Protein AF-A0A958FJY7-F1 (afdb_monomer_lite)

Structure (mmCIF, N/CA/C/O backbone):
data_AF-A0A958FJY7-F1
#
_entry.id   AF-A0A958FJY7-F1
#
loop_
_atom_site.group_PDB
_atom_site.id
_atom_site.type_symbol
_atom_site.label_atom_id
_atom_site.label_alt_id
_atom_site.label_comp_id
_atom_site.label_asym_id
_atom_site.label_entity_id
_atom_site.label_seq_id
_atom_site.pdbx_PDB_ins_code
_atom_site.Cartn_x
_atom_site.Cartn_y
_atom_site.Cartn_z
_atom_site.occupancy
_atom_site.B_iso_or_equiv
_atom_site.auth_seq_id
_atom_site.auth_comp_id
_atom_site.auth_asym_id
_atom_site.auth_atom_id
_atom_site.pdbx_PDB_model_num
ATOM 1 N N . MET A 1 1 ? 6.480 -15.385 27.777 1.00 28.34 1 MET A N 1
ATOM 2 C CA . MET A 1 1 ? 6.094 -16.146 26.571 1.00 28.34 1 MET A CA 1
ATOM 3 C C . MET A 1 1 ? 4.883 -15.455 25.973 1.00 28.34 1 MET A C 1
ATOM 5 O O . MET A 1 1 ? 3.813 -15.527 26.558 1.00 28.34 1 MET A O 1
ATOM 9 N N . ILE A 1 2 ? 5.074 -14.674 24.909 1.00 27.88 2 ILE A N 1
ATOM 10 C CA . ILE A 1 2 ? 3.982 -13.954 24.245 1.00 27.88 2 ILE A CA 1
ATOM 11 C C . ILE A 1 2 ? 3.492 -14.871 23.127 1.00 27.88 2 ILE A C 1
ATOM 13 O O . ILE A 1 2 ? 4.173 -15.043 22.123 1.00 27.88 2 ILE A O 1
ATOM 17 N N . HIS A 1 3 ? 2.344 -15.508 23.332 1.00 25.03 3 HIS A N 1
ATOM 18 C CA . HIS A 1 3 ? 1.641 -16.206 22.263 1.00 25.03 3 HIS A CA 1
ATOM 19 C C . HIS A 1 3 ? 0.990 -15.153 21.357 1.00 25.03 3 HIS A C 1
ATOM 21 O O . HIS A 1 3 ? -0.098 -14.672 21.655 1.00 25.03 3 HIS A O 1
ATOM 27 N N . THR A 1 4 ? 1.645 -14.762 20.263 1.00 34.56 4 THR A N 1
ATOM 28 C CA . THR A 1 4 ? 1.067 -13.888 19.226 1.00 34.56 4 THR A CA 1
ATOM 29 C C . THR A 1 4 ? 0.208 -14.674 18.235 1.00 34.56 4 THR A C 1
ATOM 31 O O . THR A 1 4 ? 0.350 -14.522 17.034 1.00 34.56 4 THR A O 1
ATOM 34 N N . ASN A 1 5 ? -0.744 -15.467 18.727 1.00 38.47 5 ASN A N 1
ATOM 35 C CA . ASN A 1 5 ? -1.968 -15.673 17.961 1.00 38.47 5 ASN A CA 1
ATOM 36 C C . ASN A 1 5 ? -2.837 -14.467 18.296 1.00 38.47 5 ASN A C 1
ATOM 38 O O . ASN A 1 5 ? -3.470 -14.458 19.347 1.00 38.47 5 ASN A O 1
ATOM 42 N N . ALA A 1 6 ? -2.842 -13.427 17.467 1.00 48.62 6 ALA A N 1
ATOM 43 C CA . ALA A 1 6 ? -3.915 -12.443 17.529 1.00 48.62 6 ALA A CA 1
ATOM 44 C C . ALA A 1 6 ? -5.044 -12.973 16.632 1.00 48.62 6 ALA A C 1
ATOM 46 O O . ALA A 1 6 ? -5.028 -12.697 15.430 1.00 48.62 6 ALA A O 1
ATOM 47 N N . PRO A 1 7 ? -5.985 -13.796 17.146 1.00 56.84 7 PRO A N 1
ATOM 48 C CA . PRO A 1 7 ? -7.124 -14.209 16.348 1.00 56.84 7 PRO A CA 1
ATOM 49 C C . PRO A 1 7 ? -7.851 -12.965 15.838 1.00 56.84 7 PRO A C 1
ATOM 51 O O . PRO A 1 7 ? -7.899 -11.934 16.515 1.00 56.84 7 PRO A O 1
ATOM 54 N N . LEU A 1 8 ? -8.449 -13.080 14.648 1.00 66.81 8 LEU A N 1
ATOM 55 C CA . LEU A 1 8 ? -9.469 -12.143 14.178 1.00 66.81 8 LEU A CA 1
ATOM 56 C C . LEU A 1 8 ? -10.395 -11.821 15.354 1.00 66.81 8 LEU A C 1
ATOM 58 O O . LEU A 1 8 ? -10.964 -12.760 15.920 1.00 66.81 8 LEU A O 1
ATOM 62 N N . SER A 1 9 ? -10.539 -10.536 15.704 1.00 78.69 9 SER A N 1
ATOM 63 C CA . SER A 1 9 ? -11.414 -10.121 16.806 1.00 78.69 9 SER A CA 1
ATOM 64 C C . SER A 1 9 ? -12.745 -10.878 16.711 1.00 78.69 9 SER A C 1
ATOM 66 O O . SER A 1 9 ? -13.350 -10.906 15.629 1.00 78.69 9 SER A O 1
ATOM 68 N N . PRO A 1 10 ? -13.196 -11.552 17.785 1.00 84.06 10 PRO A N 1
ATOM 69 C CA . PRO A 1 10 ? -14.455 -12.288 17.762 1.00 84.06 10 PRO A CA 1
ATOM 70 C C . PRO A 1 10 ? -15.665 -11.345 17.749 1.00 84.06 10 PRO A C 1
ATOM 72 O O . PRO A 1 10 ? -16.781 -11.792 17.499 1.00 84.06 10 PRO A O 1
ATOM 75 N N . ASP A 1 11 ? -15.453 -10.049 17.992 1.00 90.38 11 ASP A N 1
ATOM 76 C CA . ASP A 1 11 ? -16.512 -9.057 18.092 1.00 90.38 11 ASP A CA 1
ATOM 77 C C . ASP A 1 11 ? -17.276 -8.916 16.760 1.00 90.38 11 ASP A C 1
ATOM 79 O O . ASP A 1 11 ? -16.672 -8.596 15.728 1.00 90.38 11 ASP A O 1
ATOM 83 N N . PRO A 1 12 ? -18.608 -9.114 16.740 1.00 92.31 12 PRO A N 1
ATOM 84 C CA . PRO A 1 12 ? -19.399 -8.978 15.519 1.00 92.31 12 PRO A CA 1
ATOM 85 C C . PRO A 1 12 ? -19.323 -7.567 14.918 1.00 92.31 12 PRO A C 1
ATOM 87 O O . PRO A 1 12 ? -19.445 -7.407 13.698 1.00 92.31 12 PRO A O 1
ATOM 90 N N . ARG A 1 13 ? -19.046 -6.544 15.739 1.00 92.50 13 ARG A N 1
ATOM 91 C CA . ARG A 1 13 ? -18.978 -5.140 15.321 1.00 92.50 13 ARG A CA 1
ATOM 92 C C . ARG A 1 13 ? -17.785 -4.848 14.420 1.00 92.50 13 ARG A C 1
ATOM 94 O O . ARG A 1 13 ? -17.820 -3.829 13.731 1.00 92.50 13 ARG A O 1
ATOM 101 N N . GLY A 1 14 ? -16.758 -5.694 14.363 1.00 92.56 14 GLY A N 1
ATOM 102 C CA . GLY A 1 14 ? -15.647 -5.529 13.424 1.00 92.56 14 GLY A CA 1
ATOM 103 C C . GLY A 1 14 ? -14.333 -6.150 13.884 1.00 92.56 14 GLY A C 1
ATOM 104 O O . GLY A 1 14 ? -14.157 -6.497 15.047 1.00 92.56 14 GLY A O 1
ATOM 105 N N . LEU A 1 15 ? -13.386 -6.237 12.946 1.00 91.69 15 LEU A N 1
ATOM 106 C CA . LEU A 1 15 ? -12.054 -6.795 13.207 1.00 91.69 15 LEU A CA 1
ATOM 107 C C . LEU A 1 15 ? -11.185 -5.895 14.090 1.00 91.69 15 LEU A C 1
ATOM 109 O O . LEU A 1 15 ? -10.369 -6.406 14.850 1.00 91.69 15 LEU A O 1
ATOM 113 N N . TYR A 1 16 ? -11.377 -4.577 13.996 1.00 91.75 16 TYR A N 1
ATOM 114 C CA . TYR A 1 16 ? -10.578 -3.580 14.704 1.00 91.75 16 TYR A CA 1
ATOM 115 C C . TYR A 1 16 ? -11.480 -2.675 15.544 1.00 91.75 16 TYR A C 1
ATOM 117 O O . TYR A 1 16 ? -12.334 -1.984 14.975 1.00 91.75 16 TYR A O 1
ATOM 125 N N . PRO A 1 17 ? -11.317 -2.656 16.877 1.00 90.88 17 PRO A N 1
ATOM 126 C CA . PRO A 1 17 ? -12.055 -1.744 17.737 1.00 90.88 17 PRO A CA 1
ATOM 127 C C . PRO A 1 17 ? -11.524 -0.296 17.621 1.00 90.88 17 PRO A C 1
ATOM 129 O O . PRO A 1 17 ? -10.390 -0.090 17.175 1.00 90.88 17 PRO A O 1
ATOM 132 N N . PRO A 1 18 ? -12.316 0.736 17.986 1.00 91.44 18 PRO A N 1
ATOM 133 C CA . PRO A 1 18 ? -11.950 2.145 17.786 1.00 91.44 18 PRO A CA 1
ATOM 134 C C . PRO A 1 18 ? -10.703 2.645 18.527 1.00 91.44 18 PRO A C 1
ATOM 136 O O . PRO A 1 18 ? -10.172 3.701 18.175 1.00 91.44 18 PRO A O 1
ATOM 139 N N . ASP A 1 19 ? -10.274 1.928 19.559 1.00 89.25 19 ASP A N 1
ATOM 140 C CA . ASP A 1 19 ? -9.082 2.171 20.372 1.00 89.25 19 ASP A CA 1
ATOM 141 C C . ASP A 1 19 ? -7.805 1.525 19.800 1.00 89.25 19 ASP A C 1
ATOM 143 O O . ASP A 1 19 ? -6.706 1.935 20.175 1.00 89.25 19 ASP A O 1
ATOM 147 N N . SER A 1 20 ? -7.932 0.599 18.842 1.00 93.31 20 SER A N 1
ATOM 148 C CA . SER A 1 20 ? -6.794 -0.030 18.156 1.00 93.31 20 SER A CA 1
ATOM 149 C C . SER A 1 20 ? -5.957 0.959 17.334 1.00 93.31 20 SER A C 1
ATOM 151 O O . SER A 1 20 ? -6.447 1.975 16.811 1.00 93.31 20 SER A O 1
ATOM 153 N N . LEU A 1 21 ? -4.672 0.639 17.155 1.00 94.38 21 LEU A N 1
ATOM 154 C CA . LEU A 1 21 ? -3.764 1.446 16.337 1.00 94.38 21 LEU A CA 1
ATOM 155 C C . LEU A 1 21 ? -4.170 1.426 14.864 1.00 94.38 21 LEU A C 1
ATOM 157 O O . LEU A 1 21 ? -4.128 2.461 14.191 1.00 94.38 21 LEU A O 1
ATOM 161 N N . THR A 1 22 ? -4.620 0.271 14.387 1.00 93.50 22 THR A N 1
ATOM 162 C CA . THR A 1 22 ? -5.110 0.048 13.029 1.00 93.50 22 THR A CA 1
ATOM 163 C C . THR A 1 22 ? -6.284 0.956 12.727 1.00 93.50 22 THR A C 1
ATOM 165 O O . THR A 1 22 ? -6.275 1.644 11.705 1.00 93.50 22 THR A O 1
ATOM 168 N N . TRP A 1 23 ? -7.255 1.059 13.639 1.00 94.50 23 TRP A N 1
ATOM 169 C CA . TRP A 1 23 ? -8.359 2.001 13.487 1.00 94.50 23 TRP A CA 1
ATOM 170 C C . TRP A 1 23 ? -7.876 3.451 13.459 1.00 94.50 23 TRP A C 1
ATOM 172 O O . TRP A 1 23 ? -8.256 4.232 12.580 1.00 94.50 23 TRP A O 1
ATOM 182 N N . ARG A 1 24 ? -7.033 3.827 14.428 1.00 95.06 24 ARG A N 1
ATOM 183 C CA . ARG A 1 24 ? -6.519 5.194 14.585 1.00 95.06 24 ARG A CA 1
ATOM 184 C C . ARG A 1 24 ? -5.763 5.679 13.349 1.00 95.06 24 ARG A C 1
ATOM 186 O O . ARG A 1 24 ? -5.868 6.858 13.018 1.00 95.06 24 ARG A O 1
ATOM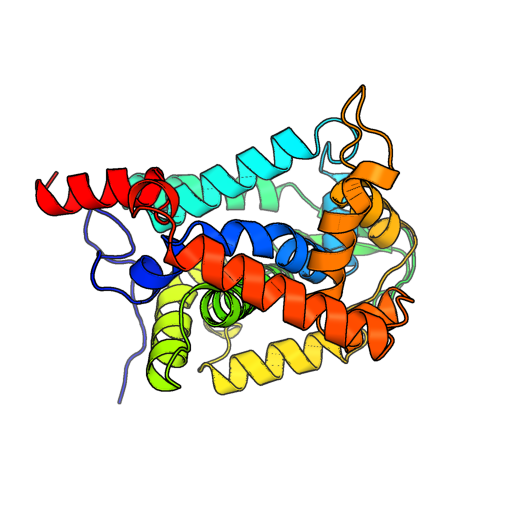 193 N N . ILE A 1 25 ? -5.005 4.799 12.699 1.00 96.25 25 ILE A N 1
ATOM 194 C CA . ILE A 1 25 ? -4.212 5.109 11.505 1.00 96.25 25 ILE A CA 1
ATOM 195 C C . ILE A 1 25 ? -5.083 5.043 10.249 1.00 96.25 25 ILE A C 1
ATOM 197 O O . ILE A 1 25 ? -5.175 6.029 9.518 1.00 96.25 25 ILE A O 1
ATOM 201 N N . ASN A 1 26 ? -5.791 3.933 10.028 1.00 95.19 26 ASN A N 1
ATOM 202 C CA . ASN A 1 26 ? -6.490 3.680 8.765 1.00 95.19 26 ASN A CA 1
ATOM 203 C C . ASN A 1 26 ? -7.737 4.556 8.563 1.00 95.19 26 ASN A C 1
ATOM 205 O O . ASN A 1 26 ? -8.272 4.615 7.456 1.00 95.19 26 ASN A O 1
ATOM 209 N N . ARG A 1 27 ? -8.232 5.239 9.607 1.00 95.44 27 ARG A N 1
ATOM 210 C CA . ARG A 1 27 ? -9.389 6.143 9.483 1.00 95.44 27 ARG A CA 1
ATOM 211 C C . ARG A 1 27 ? -9.050 7.453 8.779 1.00 95.44 27 ARG A C 1
ATOM 213 O O . ARG A 1 27 ? -9.968 8.146 8.347 1.00 95.44 27 ARG A O 1
ATOM 220 N N . GLU A 1 28 ? -7.773 7.826 8.751 1.00 96.31 28 GLU A N 1
ATOM 221 C CA . GLU A 1 28 ? -7.297 9.119 8.271 1.00 96.31 28 GLU A CA 1
ATOM 222 C C . GLU A 1 28 ? -7.322 9.154 6.734 1.00 96.31 28 GLU A C 1
ATOM 224 O O . GLU A 1 28 ? -6.668 8.361 6.058 1.00 96.31 28 GLU A O 1
ATOM 229 N N . SER A 1 29 ? -8.058 10.102 6.156 1.00 94.56 29 SER A N 1
ATOM 230 C CA . SER A 1 29 ? -8.194 10.267 4.706 1.00 94.56 29 SER A CA 1
ATOM 231 C C . SER A 1 29 ? -6.876 10.661 4.036 1.00 94.56 29 SER A C 1
ATOM 233 O O . SER A 1 29 ? -6.701 10.410 2.845 1.00 94.56 29 SER A O 1
ATOM 235 N N . ALA A 1 30 ? -5.914 11.181 4.808 1.00 93.25 30 ALA A N 1
ATOM 236 C CA . ALA A 1 30 ? -4.537 11.416 4.377 1.00 93.25 30 ALA A CA 1
ATOM 237 C C . ALA A 1 30 ? -3.880 10.181 3.734 1.00 93.25 30 ALA A C 1
ATOM 239 O O . ALA A 1 30 ? -3.076 10.332 2.814 1.00 93.25 30 ALA A O 1
ATOM 240 N N . LEU A 1 31 ? -4.234 8.966 4.169 1.00 93.94 31 LEU A N 1
ATOM 241 C CA . LEU A 1 31 ? -3.670 7.727 3.626 1.00 93.94 31 LEU A CA 1
ATOM 242 C C . LEU A 1 31 ? -4.064 7.498 2.162 1.00 93.94 31 LEU A C 1
ATOM 244 O O . LEU A 1 31 ? -3.306 6.866 1.429 1.00 93.94 31 LEU A O 1
ATOM 248 N N . LEU A 1 32 ? -5.187 8.063 1.697 1.00 90.44 32 LEU A N 1
ATOM 249 C CA . LEU A 1 32 ? -5.604 7.962 0.293 1.00 90.44 32 LEU A CA 1
ATOM 250 C C . LEU A 1 32 ? -4.576 8.589 -0.660 1.00 90.44 32 LEU A C 1
ATOM 252 O O . LEU A 1 32 ? -4.390 8.091 -1.768 1.00 90.44 32 LEU A O 1
ATOM 256 N N . LEU A 1 33 ? -3.851 9.625 -0.217 1.00 88.94 33 LEU A N 1
ATOM 257 C CA . LEU A 1 33 ? -2.764 10.237 -0.994 1.00 88.94 33 LEU A CA 1
ATOM 258 C C . LEU A 1 33 ? -1.565 9.287 -1.173 1.00 88.94 33 LEU A C 1
ATOM 260 O O . LEU A 1 33 ? -0.792 9.447 -2.114 1.00 88.94 33 LEU A O 1
ATOM 264 N N . GLY A 1 34 ? -1.429 8.276 -0.310 1.00 90.00 34 GLY A N 1
ATOM 265 C CA . GLY A 1 34 ? -0.432 7.211 -0.434 1.00 90.00 34 GLY A CA 1
ATOM 266 C C . GLY A 1 34 ? -0.860 6.040 -1.311 1.00 90.00 34 GLY A C 1
ATOM 267 O O . GLY A 1 34 ? -0.045 5.157 -1.557 1.00 90.00 34 GLY A O 1
ATOM 268 N N . GLY A 1 35 ? -2.101 6.010 -1.808 1.00 89.38 35 GLY A N 1
ATOM 269 C CA . GLY A 1 35 ? -2.594 4.889 -2.614 1.00 89.38 35 GLY A CA 1
ATOM 270 C C . GLY A 1 35 ? -1.747 4.648 -3.868 1.00 89.38 35 GLY A C 1
ATOM 271 O O . GLY A 1 35 ? -1.371 3.516 -4.157 1.00 89.38 35 GLY A O 1
ATOM 272 N N . LEU A 1 36 ? -1.359 5.719 -4.569 1.00 89.44 36 LEU A N 1
ATOM 273 C CA . LEU A 1 36 ? -0.495 5.630 -5.753 1.00 89.44 36 LEU A CA 1
ATOM 274 C C . LEU A 1 36 ? 0.937 5.205 -5.412 1.00 89.44 36 LEU A C 1
ATOM 276 O O . LEU A 1 36 ? 1.559 4.487 -6.192 1.00 89.44 36 LEU A O 1
ATOM 280 N N . ARG A 1 37 ? 1.451 5.590 -4.237 1.00 94.12 37 ARG A N 1
ATOM 281 C CA . ARG A 1 37 ? 2.733 5.091 -3.723 1.00 94.12 37 ARG A CA 1
ATOM 282 C C . ARG A 1 37 ? 2.674 3.574 -3.532 1.00 94.12 37 ARG A C 1
ATOM 284 O O . ARG A 1 37 ? 3.519 2.874 -4.083 1.00 94.12 37 ARG A O 1
ATOM 291 N N . ALA A 1 38 ? 1.662 3.079 -2.815 1.00 93.88 38 ALA A N 1
ATOM 292 C CA . ALA A 1 38 ? 1.478 1.649 -2.573 1.00 93.88 38 ALA A CA 1
ATOM 293 C C . ALA A 1 38 ? 1.351 0.877 -3.891 1.00 93.88 38 ALA A C 1
ATOM 295 O O . ALA A 1 38 ? 2.093 -0.070 -4.116 1.00 93.88 38 ALA A O 1
ATOM 296 N N . LEU A 1 39 ? 0.488 1.332 -4.805 1.00 91.69 39 LEU A N 1
ATOM 297 C CA . LEU A 1 39 ? 0.303 0.700 -6.115 1.00 91.69 39 LEU A CA 1
ATOM 298 C C . LEU A 1 39 ? 1.596 0.658 -6.933 1.00 91.69 39 LEU A C 1
ATOM 300 O O . LEU A 1 39 ? 1.904 -0.374 -7.519 1.00 91.69 39 LEU A O 1
ATOM 304 N N . THR A 1 40 ? 2.370 1.745 -6.937 1.00 92.44 40 THR A N 1
ATOM 305 C CA . THR A 1 40 ? 3.650 1.797 -7.658 1.00 92.44 40 THR A CA 1
ATOM 306 C C . THR A 1 40 ? 4.667 0.821 -7.063 1.00 92.44 40 THR A C 1
ATOM 308 O O . THR A 1 40 ? 5.405 0.177 -7.802 1.00 92.44 40 THR A O 1
ATOM 311 N N . MET A 1 41 ? 4.691 0.665 -5.735 1.00 96.12 41 MET A N 1
ATOM 312 C CA . MET A 1 41 ? 5.508 -0.358 -5.075 1.00 96.12 41 MET A CA 1
ATOM 313 C C . MET A 1 41 ? 5.019 -1.780 -5.386 1.00 96.12 41 MET A C 1
ATOM 315 O O . MET A 1 41 ? 5.838 -2.665 -5.605 1.00 96.12 41 MET A O 1
ATOM 319 N N . GLN A 1 42 ? 3.706 -2.014 -5.459 1.00 95.31 42 GLN A N 1
ATOM 320 C CA . GLN A 1 42 ? 3.141 -3.332 -5.783 1.00 95.31 42 GLN A CA 1
ATOM 321 C C . GLN A 1 42 ? 3.560 -3.785 -7.179 1.00 95.31 42 GLN A C 1
ATOM 323 O O . GLN A 1 42 ? 4.121 -4.867 -7.328 1.00 95.31 42 GLN A O 1
ATOM 328 N N . ILE A 1 43 ? 3.354 -2.931 -8.185 1.00 93.94 43 ILE A N 1
ATOM 329 C CA . ILE A 1 43 ? 3.696 -3.236 -9.583 1.00 93.94 43 ILE A CA 1
ATOM 330 C C . ILE A 1 43 ? 5.204 -3.174 -9.856 1.00 93.94 43 ILE A C 1
ATOM 332 O O . ILE A 1 43 ? 5.636 -3.505 -10.954 1.00 93.94 43 ILE A O 1
ATOM 336 N N . ALA A 1 44 ? 6.017 -2.780 -8.872 1.00 95.19 44 ALA A N 1
ATOM 337 C CA . ALA A 1 44 ? 7.456 -2.981 -8.957 1.00 95.19 44 ALA A CA 1
ATOM 338 C C . ALA A 1 44 ? 7.827 -4.467 -8.913 1.00 95.19 44 ALA A C 1
ATOM 340 O O . ALA A 1 44 ? 8.931 -4.812 -9.306 1.00 95.19 44 ALA A O 1
ATOM 341 N N . HIS A 1 45 ? 6.942 -5.347 -8.439 1.00 97.06 45 HIS A N 1
ATOM 342 C CA . HIS A 1 45 ? 7.131 -6.784 -8.573 1.00 97.06 45 HIS A CA 1
ATOM 343 C C . HIS A 1 45 ? 6.632 -7.243 -9.957 1.00 97.06 45 HIS A C 1
ATOM 345 O O . HIS A 1 45 ? 5.428 -7.135 -10.216 1.00 97.06 45 HIS A O 1
ATOM 351 N N . PRO A 1 46 ? 7.485 -7.809 -10.837 1.00 96.88 46 PRO A N 1
ATOM 352 C CA . PRO A 1 46 ? 7.106 -8.124 -12.219 1.00 96.88 46 PRO A CA 1
ATOM 353 C C . PRO A 1 46 ? 5.892 -9.051 -12.339 1.00 96.88 46 PRO A C 1
ATOM 355 O O . PRO A 1 46 ? 4.987 -8.789 -13.125 1.00 96.88 46 PRO A O 1
ATOM 358 N N . LEU A 1 47 ? 5.816 -10.087 -11.496 1.00 97.25 47 LEU A N 1
ATOM 359 C CA . LEU A 1 47 ? 4.670 -11.009 -11.461 1.00 97.25 47 LEU A CA 1
ATOM 360 C C . LEU A 1 47 ? 3.348 -10.316 -11.080 1.00 97.25 47 LEU A C 1
ATOM 362 O O . LEU A 1 47 ? 2.299 -10.632 -11.638 1.00 97.25 47 LEU A O 1
ATOM 366 N N . VAL A 1 48 ? 3.390 -9.332 -10.172 1.00 95.69 48 VAL A N 1
ATOM 367 C CA . VAL A 1 48 ? 2.211 -8.529 -9.809 1.00 95.69 48 VAL A CA 1
ATOM 368 C C . VAL A 1 48 ? 1.818 -7.622 -10.972 1.00 95.69 48 VAL A C 1
ATOM 370 O O . VAL A 1 48 ? 0.640 -7.553 -11.314 1.00 95.69 48 VAL A O 1
ATOM 373 N N . ALA A 1 49 ? 2.786 -6.954 -11.608 1.00 94.88 49 ALA A N 1
ATOM 374 C CA . ALA A 1 49 ? 2.530 -6.115 -12.776 1.00 94.88 49 ALA A CA 1
ATOM 375 C C . ALA A 1 49 ? 1.880 -6.902 -13.921 1.00 94.88 49 ALA A C 1
ATOM 377 O O . ALA A 1 49 ? 0.866 -6.456 -14.454 1.00 94.88 49 ALA A O 1
ATOM 378 N N . GLN A 1 50 ? 2.409 -8.085 -14.246 1.00 95.69 50 GLN A N 1
ATOM 379 C CA . GLN A 1 50 ? 1.854 -8.951 -15.285 1.00 95.69 50 GLN A CA 1
ATOM 380 C C . GLN A 1 50 ? 0.442 -9.430 -14.935 1.00 95.69 50 GLN A C 1
ATOM 382 O O . GLN A 1 50 ? -0.450 -9.348 -15.772 1.00 95.69 50 GLN A O 1
ATOM 387 N N . GLY A 1 51 ? 0.193 -9.849 -13.690 1.00 93.69 51 GLY A N 1
ATOM 388 C CA . GLY A 1 51 ? -1.151 -10.246 -13.265 1.00 93.69 51 GLY A CA 1
ATOM 389 C C . GLY A 1 51 ? -2.172 -9.107 -13.357 1.00 93.69 51 GLY A C 1
ATOM 390 O O . GLY A 1 51 ? -3.322 -9.331 -13.735 1.00 93.69 51 GLY A O 1
ATOM 391 N N . VAL A 1 52 ? -1.765 -7.867 -13.062 1.00 90.94 52 VAL A N 1
ATOM 392 C CA . VAL A 1 52 ? -2.615 -6.690 -13.296 1.00 90.94 52 VAL A CA 1
ATOM 393 C C . VAL A 1 52 ? -2.832 -6.466 -14.788 1.00 90.94 52 VAL A C 1
ATOM 395 O O . VAL A 1 52 ? -3.963 -6.194 -15.180 1.00 90.94 52 VAL A O 1
ATOM 398 N N . TYR A 1 53 ? -1.781 -6.588 -15.595 1.00 91.12 53 TYR A N 1
ATOM 399 C CA . TYR A 1 53 ? -1.846 -6.367 -17.032 1.00 91.12 53 TYR A CA 1
ATOM 400 C C . TYR A 1 53 ? -2.801 -7.342 -17.731 1.00 91.12 53 TYR A C 1
ATOM 402 O O . TYR A 1 53 ? -3.681 -6.916 -18.470 1.00 91.12 53 TYR A O 1
ATOM 410 N N . ASP A 1 54 ? -2.666 -8.635 -17.444 1.00 91.38 54 ASP A N 1
ATOM 411 C CA . ASP A 1 54 ? -3.410 -9.693 -18.132 1.00 91.38 54 ASP A CA 1
ATOM 412 C C . ASP A 1 54 ? -4.877 -9.782 -17.674 1.00 91.38 54 ASP A C 1
ATOM 414 O O . ASP A 1 54 ? -5.743 -10.173 -18.452 1.00 91.38 54 ASP A O 1
ATOM 418 N N . HIS A 1 55 ? -5.172 -9.441 -16.410 1.00 86.69 55 HIS A N 1
ATOM 419 C CA . HIS A 1 55 ? -6.470 -9.755 -15.782 1.00 86.69 55 HIS A CA 1
ATOM 420 C C . HIS A 1 55 ? -7.253 -8.544 -15.276 1.00 86.69 55 HIS A C 1
ATOM 422 O O . HIS A 1 55 ? -8.307 -8.698 -14.657 1.00 86.69 55 HIS A O 1
ATOM 428 N N . SER A 1 56 ? -6.757 -7.324 -15.478 1.00 75.88 56 SER A N 1
ATOM 429 C CA . SER A 1 56 ? -7.508 -6.119 -15.126 1.00 75.88 56 SER A CA 1
ATOM 430 C C . SER A 1 56 ? -7.911 -5.346 -16.374 1.00 75.88 56 SER A C 1
ATOM 432 O O . SER A 1 56 ? -7.081 -5.066 -17.227 1.00 75.88 56 SER A O 1
ATOM 434 N N . HIS A 1 57 ? -9.143 -4.836 -16.395 1.00 71.12 57 HIS A N 1
ATOM 435 C CA . HIS A 1 57 ? -9.558 -3.732 -17.272 1.00 71.12 57 HIS A CA 1
ATOM 436 C C . HIS A 1 57 ? -8.877 -2.412 -16.847 1.00 71.12 57 HIS A C 1
ATOM 438 O O . HIS A 1 57 ? -9.531 -1.399 -16.619 1.00 71.12 57 HIS A O 1
ATOM 444 N N . PHE A 1 58 ? -7.560 -2.425 -16.601 1.00 63.16 58 PHE A N 1
ATOM 445 C CA . PHE A 1 58 ? -6.824 -1.290 -16.039 1.00 63.16 58 PHE A CA 1
ATOM 446 C C . PHE A 1 58 ? -6.669 -0.153 -17.053 1.00 63.16 58 PHE A C 1
ATOM 448 O O . PHE A 1 58 ? -6.560 0.996 -16.638 1.00 63.16 58 PHE A O 1
ATOM 455 N N . ARG A 1 59 ? -6.694 -0.468 -18.355 1.00 65.56 59 ARG A N 1
ATOM 456 C CA . ARG A 1 59 ? -6.685 0.525 -19.436 1.00 65.56 59 ARG A CA 1
ATOM 457 C C . ARG A 1 59 ? -8.068 1.133 -19.677 1.00 65.56 59 ARG A C 1
ATOM 459 O O . ARG A 1 59 ? -8.159 2.331 -19.915 1.00 65.56 59 ARG A O 1
ATOM 466 N N . GLU A 1 60 ? -9.133 0.334 -19.584 1.00 67.25 60 GLU A N 1
ATOM 467 C CA . GLU A 1 60 ? -10.505 0.786 -19.872 1.00 67.25 60 GLU A CA 1
ATOM 468 C C . GLU A 1 60 ? -11.191 1.429 -18.653 1.00 67.25 60 GLU A C 1
ATOM 470 O O . GLU A 1 60 ? -11.871 2.444 -18.786 1.00 67.25 60 GLU A O 1
ATOM 475 N N . GLU A 1 61 ? -10.988 0.880 -17.447 1.00 69.94 61 GLU A N 1
ATOM 476 C CA . GLU A 1 61 ? -11.611 1.342 -16.197 1.00 69.94 61 GLU A CA 1
ATOM 477 C C . GLU A 1 61 ? -10.621 1.499 -15.015 1.00 69.94 61 GLU A C 1
ATOM 479 O O . GLU A 1 61 ? -10.849 0.952 -13.922 1.00 69.94 61 GLU A O 1
ATOM 484 N N . PRO A 1 62 ? -9.533 2.282 -15.148 1.00 67.56 62 PRO A N 1
ATOM 485 C CA . PRO A 1 62 ? -8.547 2.453 -14.075 1.00 67.56 62 PRO A CA 1
ATOM 486 C C . PRO A 1 62 ? -9.176 2.974 -12.772 1.00 67.56 62 PRO A C 1
ATOM 488 O O . PRO A 1 62 ? -8.904 2.457 -11.684 1.00 67.56 62 PRO A O 1
ATOM 491 N N . LEU A 1 63 ? -10.077 3.959 -12.874 1.00 65.88 63 LEU A N 1
ATOM 492 C CA . LEU A 1 63 ? -10.766 4.541 -11.717 1.00 65.88 63 LEU A CA 1
ATOM 493 C C . LEU A 1 63 ? -11.795 3.589 -11.103 1.00 65.88 63 LEU A C 1
ATOM 495 O O . LEU A 1 63 ? -11.862 3.471 -9.880 1.00 65.88 63 LEU A O 1
ATOM 499 N N . GLY A 1 64 ? -12.563 2.876 -11.932 1.00 67.06 64 GLY A N 1
ATOM 500 C CA . GLY A 1 64 ? -13.533 1.884 -11.463 1.00 67.06 64 GLY A CA 1
ATOM 501 C C . GLY A 1 64 ? -12.848 0.771 -10.672 1.00 67.06 64 GLY A C 1
ATOM 502 O O . GLY A 1 64 ? -13.274 0.427 -9.568 1.00 67.06 64 GLY A O 1
ATOM 503 N N . ARG A 1 65 ? -11.718 0.265 -11.180 1.00 75.06 65 ARG A N 1
ATOM 504 C CA . ARG A 1 65 ? -10.879 -0.715 -10.480 1.00 75.06 65 ARG A CA 1
ATOM 505 C C . ARG A 1 65 ? -10.360 -0.175 -9.147 1.00 75.06 65 ARG A C 1
ATOM 507 O O . ARG A 1 65 ? -10.509 -0.855 -8.131 1.00 75.06 65 ARG A O 1
ATOM 514 N N . LEU A 1 66 ? -9.784 1.029 -9.138 1.00 71.81 66 LEU A N 1
ATOM 515 C CA . LEU A 1 66 ? -9.244 1.655 -7.927 1.00 71.81 66 LEU A CA 1
ATOM 516 C C . LEU A 1 66 ? -10.315 1.797 -6.837 1.00 71.81 66 LEU A C 1
ATOM 518 O O . LEU A 1 66 ? -10.084 1.408 -5.691 1.00 71.81 66 LEU A O 1
ATOM 522 N N . LEU A 1 67 ? -11.499 2.297 -7.201 1.00 73.19 67 LEU A N 1
ATOM 523 C CA . LEU A 1 67 ? -12.619 2.459 -6.276 1.00 73.19 67 LEU A CA 1
ATOM 524 C C . LEU A 1 67 ? -13.101 1.111 -5.725 1.00 73.19 67 LEU A C 1
ATOM 526 O O . LEU A 1 67 ? -13.307 0.997 -4.519 1.00 73.19 67 LEU A O 1
ATOM 530 N N . ARG A 1 68 ? -13.219 0.070 -6.564 1.00 80.00 68 ARG A N 1
ATOM 531 C CA . ARG A 1 68 ? -13.604 -1.285 -6.119 1.00 80.00 68 ARG A CA 1
ATOM 532 C C . ARG A 1 68 ? -12.612 -1.859 -5.105 1.00 80.00 68 ARG A C 1
ATOM 534 O O . ARG A 1 68 ? -13.030 -2.432 -4.099 1.00 80.00 68 ARG A O 1
ATOM 541 N N . THR A 1 69 ? -11.311 -1.699 -5.341 1.00 80.75 69 THR A N 1
ATOM 542 C CA . THR A 1 69 ? -10.270 -2.141 -4.399 1.00 80.75 69 THR A CA 1
ATOM 543 C C . THR A 1 69 ? -10.330 -1.355 -3.093 1.00 80.75 69 THR A C 1
ATOM 545 O O . THR A 1 69 ? -10.334 -1.958 -2.021 1.00 80.75 69 T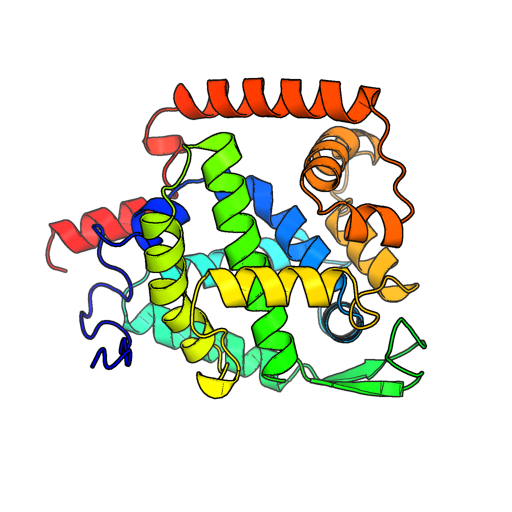HR A O 1
ATOM 548 N N . LEU A 1 70 ? -10.454 -0.027 -3.171 1.00 82.69 70 LEU A N 1
ATOM 549 C CA . LEU A 1 70 ? -10.543 0.833 -1.994 1.00 82.69 70 LEU A CA 1
ATOM 550 C C . LEU A 1 70 ? -11.766 0.493 -1.134 1.00 82.69 70 LEU A C 1
ATOM 552 O O . LEU A 1 70 ? -11.636 0.354 0.078 1.00 82.69 70 LEU A O 1
ATOM 556 N N . VAL A 1 71 ? -12.940 0.310 -1.748 1.00 84.75 71 VAL A N 1
ATOM 557 C CA . VAL A 1 71 ? -14.160 -0.092 -1.032 1.00 84.75 71 VAL A CA 1
ATOM 558 C C . VAL A 1 71 ? -13.931 -1.400 -0.279 1.00 84.75 71 VAL A C 1
ATOM 560 O O . VAL A 1 71 ? -14.224 -1.455 0.910 1.00 84.75 71 VAL A O 1
ATOM 563 N N . ARG A 1 72 ? -13.339 -2.420 -0.916 1.00 85.75 72 ARG A N 1
ATOM 564 C CA . ARG A 1 72 ? -13.046 -3.705 -0.259 1.00 85.75 72 ARG A CA 1
ATOM 565 C C . ARG A 1 72 ? -12.085 -3.550 0.917 1.00 85.75 72 ARG A C 1
ATOM 567 O O . ARG A 1 72 ? -12.384 -4.050 1.994 1.00 85.75 72 ARG A O 1
ATOM 574 N N . MET A 1 73 ? -10.981 -2.823 0.748 1.00 87.19 73 MET A N 1
ATOM 575 C CA . MET A 1 73 ? -10.023 -2.579 1.836 1.00 87.19 73 MET A CA 1
ATOM 576 C C . MET A 1 73 ? -10.681 -1.861 3.021 1.00 87.19 73 MET A C 1
ATOM 578 O O . MET A 1 73 ? -10.499 -2.251 4.173 1.00 87.19 73 MET A O 1
ATOM 582 N N . LEU A 1 74 ? -11.506 -0.848 2.745 1.00 89.81 74 LEU A N 1
ATOM 583 C CA . LEU A 1 74 ? -12.229 -0.119 3.785 1.00 89.81 74 LEU A CA 1
ATOM 584 C C . LEU A 1 74 ? -13.313 -0.970 4.455 1.00 89.81 74 LEU A C 1
ATOM 586 O O . LEU A 1 74 ? -13.530 -0.810 5.653 1.00 89.81 74 LEU A O 1
ATOM 590 N N . THR A 1 75 ? -13.957 -1.890 3.733 1.00 91.19 75 THR A N 1
ATOM 591 C CA . THR A 1 75 ? -14.885 -2.867 4.322 1.00 91.19 75 THR A CA 1
ATOM 592 C C . THR A 1 75 ? -14.161 -3.838 5.249 1.00 91.19 75 THR A C 1
ATOM 594 O O . THR A 1 75 ? -14.654 -4.096 6.340 1.00 91.19 75 THR A O 1
ATOM 597 N N . ILE A 1 76 ? -12.972 -4.329 4.889 1.00 89.38 76 ILE A N 1
ATOM 598 C CA . ILE A 1 76 ? -12.203 -5.212 5.782 1.00 89.38 76 ILE A CA 1
ATOM 599 C C . ILE A 1 76 ? -11.752 -4.452 7.047 1.00 89.38 76 ILE A C 1
ATOM 601 O O . ILE A 1 76 ? -11.738 -5.016 8.138 1.00 89.38 76 ILE A O 1
ATOM 605 N N . GLY A 1 77 ? -11.421 -3.161 6.934 1.00 91.25 77 GLY A N 1
ATOM 606 C CA . GLY A 1 77 ? -10.998 -2.343 8.080 1.00 91.25 77 GLY A CA 1
ATOM 607 C C . GLY A 1 77 ? -12.121 -1.854 8.992 1.00 91.25 77 GLY A C 1
ATOM 608 O O . GLY A 1 77 ? -11.943 -1.801 10.205 1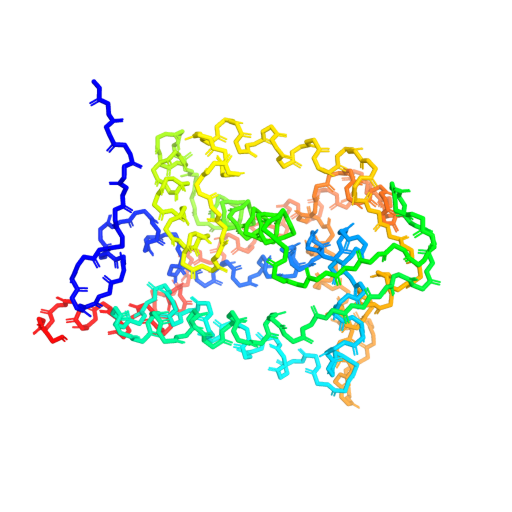.00 91.25 77 GLY A O 1
ATOM 609 N N . PHE A 1 78 ? -13.264 -1.470 8.418 1.00 94.31 78 PHE A N 1
ATOM 610 C CA . PHE A 1 78 ? -14.325 -0.739 9.124 1.00 94.31 78 PHE A CA 1
ATOM 611 C C . PHE A 1 78 ? -15.716 -1.378 9.004 1.00 94.31 78 PHE A C 1
ATOM 613 O O . PHE A 1 78 ? -16.672 -0.882 9.605 1.00 94.31 78 PHE A O 1
ATOM 620 N N . GLY A 1 79 ? -15.874 -2.462 8.249 1.00 93.94 79 GLY A N 1
ATOM 621 C CA . GLY A 1 79 ? -17.111 -3.243 8.207 1.00 93.94 79 GLY A CA 1
ATOM 622 C C . GLY A 1 79 ? -17.372 -3.995 9.512 1.00 93.94 79 GLY A C 1
ATOM 623 O O . GLY A 1 79 ? -16.559 -3.978 10.442 1.00 93.94 79 GLY A O 1
ATOM 624 N N . THR A 1 80 ? -18.529 -4.645 9.591 1.00 94.75 80 THR A N 1
ATOM 625 C CA . THR A 1 80 ? -18.763 -5.697 10.587 1.00 94.75 80 THR A CA 1
ATOM 626 C C . THR A 1 80 ? -17.786 -6.847 10.362 1.00 94.75 80 THR A C 1
ATOM 628 O O . THR A 1 80 ? -17.176 -6.980 9.296 1.00 94.75 80 THR A O 1
ATOM 631 N N . ARG A 1 81 ? -17.641 -7.727 11.352 1.00 93.12 81 ARG A N 1
ATOM 632 C CA . ARG A 1 81 ? -16.786 -8.908 11.203 1.00 93.12 81 ARG A CA 1
ATOM 633 C C . ARG A 1 81 ? -17.229 -9.786 10.027 1.00 93.12 81 ARG A C 1
ATOM 635 O O . ARG A 1 81 ? -16.388 -10.260 9.266 1.00 93.12 81 ARG A O 1
ATOM 642 N N . ALA A 1 82 ? -18.539 -9.969 9.858 1.00 94.12 82 ALA A N 1
ATOM 643 C CA . ALA A 1 82 ? -19.105 -10.742 8.756 1.00 94.12 82 ALA A CA 1
ATOM 644 C C . ALA A 1 82 ? -18.796 -10.101 7.393 1.00 94.12 82 ALA A C 1
ATOM 646 O O . ALA A 1 82 ? -18.306 -10.784 6.494 1.00 94.12 82 ALA A O 1
ATOM 647 N N . GLU A 1 83 ? -18.995 -8.785 7.263 1.00 95.00 83 GLU A N 1
ATOM 648 C CA . GLU A 1 83 ? -18.667 -8.038 6.041 1.00 95.00 83 GLU A CA 1
ATOM 649 C C . GLU A 1 83 ? -17.173 -8.118 5.708 1.00 95.00 83 GLU A C 1
ATOM 651 O O . GLU A 1 83 ? -16.809 -8.309 4.549 1.00 95.00 83 GLU A O 1
ATOM 656 N N . ALA A 1 84 ? -16.298 -8.006 6.712 1.00 93.62 84 ALA A N 1
ATOM 657 C CA . ALA A 1 84 ? -14.855 -8.085 6.518 1.00 93.62 84 ALA A CA 1
ATOM 658 C C . ALA A 1 84 ? -14.418 -9.471 6.014 1.00 93.62 84 ALA A C 1
ATOM 660 O O . ALA A 1 84 ? -13.661 -9.571 5.046 1.00 93.62 84 ALA A O 1
ATOM 661 N N . ILE A 1 85 ? -14.934 -10.545 6.622 1.00 93.62 85 ILE A N 1
ATOM 662 C CA . ILE A 1 85 ? -14.650 -11.926 6.203 1.00 93.62 85 ILE A CA 1
ATOM 663 C C . ILE A 1 85 ? -15.180 -12.186 4.793 1.00 93.62 85 ILE A C 1
ATOM 665 O O . ILE A 1 85 ? -14.472 -12.773 3.970 1.00 93.62 85 ILE A O 1
ATOM 669 N N . GLN A 1 86 ? -16.396 -11.725 4.492 1.00 94.44 86 GLN A N 1
ATOM 670 C CA . GLN A 1 86 ? -16.999 -11.876 3.172 1.00 94.44 86 GLN A CA 1
ATOM 671 C C . GLN A 1 86 ? -16.208 -11.107 2.107 1.00 94.44 86 GLN A C 1
ATOM 673 O O . GLN A 1 86 ? -15.886 -11.666 1.059 1.00 94.44 86 GLN A O 1
ATOM 678 N N . ALA A 1 87 ? -15.836 -9.854 2.379 1.00 93.00 87 ALA A N 1
ATOM 679 C CA . ALA A 1 87 ? -15.027 -9.046 1.473 1.00 93.00 87 ALA A CA 1
ATOM 680 C C . ALA A 1 87 ? -13.670 -9.707 1.193 1.00 93.00 87 ALA A C 1
ATOM 682 O O . ALA A 1 87 ? -13.255 -9.783 0.037 1.00 93.00 87 ALA A O 1
ATOM 683 N N . ALA A 1 88 ? -13.009 -10.249 2.218 1.00 92.75 88 ALA A N 1
ATOM 684 C CA . ALA A 1 88 ? -11.763 -10.980 2.033 1.00 92.75 88 ALA A CA 1
ATOM 685 C C . ALA A 1 88 ? -11.952 -12.279 1.234 1.00 92.75 88 ALA A C 1
ATOM 687 O O . ALA A 1 88 ? -11.148 -12.571 0.353 1.00 92.75 88 ALA A O 1
ATOM 688 N N . ALA A 1 89 ? -13.033 -13.030 1.471 1.00 93.25 89 ALA A N 1
ATOM 689 C CA . ALA A 1 89 ? -13.357 -14.216 0.680 1.00 93.25 89 ALA A CA 1
ATOM 690 C C . ALA A 1 89 ? -13.571 -13.878 -0.803 1.00 93.25 89 ALA A C 1
ATOM 692 O O . ALA A 1 89 ? -13.069 -14.590 -1.671 1.00 93.25 89 ALA A O 1
ATOM 693 N N . MET A 1 90 ? -14.240 -12.760 -1.102 1.00 92.12 90 MET A N 1
ATOM 694 C CA . MET A 1 90 ? -14.386 -12.271 -2.475 1.00 92.12 90 MET A CA 1
ATOM 695 C C . MET A 1 90 ? -13.037 -11.911 -3.105 1.00 92.12 90 MET A C 1
ATOM 697 O O . MET A 1 90 ? -12.807 -12.240 -4.266 1.00 92.12 90 MET A O 1
ATOM 701 N N . VAL A 1 91 ? -12.136 -11.258 -2.359 1.00 91.00 91 VAL A N 1
ATOM 702 C CA . VAL A 1 91 ? -10.779 -10.953 -2.848 1.00 91.00 91 VAL A CA 1
ATOM 703 C C . VAL A 1 91 ? -10.022 -12.242 -3.165 1.00 91.00 91 VAL A C 1
ATOM 705 O O . VAL A 1 91 ? -9.509 -12.373 -4.274 1.00 91.00 91 VAL A O 1
ATOM 708 N N . ARG A 1 92 ? -10.024 -13.224 -2.253 1.00 92.50 92 ARG A N 1
ATOM 709 C CA . ARG A 1 92 ? -9.377 -14.528 -2.478 1.00 92.50 92 ARG A CA 1
ATOM 710 C C . ARG A 1 92 ? -9.957 -15.255 -3.693 1.00 92.50 92 ARG A C 1
ATOM 712 O O . ARG A 1 92 ? -9.202 -15.774 -4.505 1.00 92.50 92 ARG A O 1
ATOM 719 N N . ALA A 1 93 ? -11.279 -15.239 -3.865 1.00 92.88 93 ALA A N 1
ATOM 720 C CA . ALA A 1 93 ? -11.937 -15.861 -5.013 1.00 92.88 93 ALA A CA 1
ATOM 721 C C . ALA A 1 93 ? -11.544 -15.210 -6.350 1.00 92.88 93 ALA A C 1
ATOM 723 O O . ALA A 1 93 ? -11.422 -15.907 -7.355 1.00 92.88 93 ALA A O 1
ATOM 724 N N . VAL A 1 94 ? -11.338 -13.887 -6.373 1.00 90.50 94 VAL A N 1
ATOM 725 C CA . VAL A 1 94 ? -10.812 -13.187 -7.554 1.00 90.50 94 VAL A CA 1
ATOM 726 C C . VAL A 1 94 ? -9.347 -13.553 -7.780 1.00 90.50 94 VAL A C 1
ATOM 728 O O . VAL A 1 94 ? -8.997 -13.946 -8.887 1.00 90.50 94 VAL A O 1
ATOM 731 N N . HIS A 1 95 ? -8.500 -13.479 -6.749 1.00 92.38 95 HIS A N 1
ATOM 732 C CA . HIS A 1 95 ? -7.070 -13.787 -6.870 1.00 92.38 95 HIS A CA 1
ATOM 733 C C . HIS A 1 95 ? -6.811 -15.232 -7.318 1.00 92.38 95 HIS A C 1
ATOM 735 O O . HIS A 1 95 ? -5.940 -15.445 -8.154 1.00 92.38 95 HIS A O 1
ATOM 741 N N . GLY A 1 96 ? -7.618 -16.201 -6.871 1.00 93.50 96 GLY A N 1
ATOM 742 C CA . GLY A 1 96 ? -7.505 -17.605 -7.289 1.00 93.50 96 GLY A CA 1
ATOM 743 C C . GLY A 1 96 ? -7.787 -17.861 -8.776 1.00 93.50 96 GLY A C 1
ATOM 744 O O . GLY A 1 96 ? -7.520 -18.953 -9.270 1.00 93.50 96 GLY A O 1
ATOM 745 N N . ARG A 1 97 ? -8.318 -16.869 -9.506 1.00 93.94 97 ARG A N 1
ATOM 746 C CA . ARG A 1 97 ? -8.533 -16.925 -10.964 1.00 93.94 97 ARG A CA 1
ATOM 747 C C . ARG A 1 97 ? -7.438 -16.207 -11.756 1.00 93.94 97 ARG A C 1
ATOM 749 O O . ARG A 1 97 ? -7.378 -16.362 -12.971 1.00 93.94 97 ARG A O 1
ATOM 756 N N . VAL A 1 98 ? -6.593 -15.419 -11.091 1.00 94.50 98 VAL A N 1
ATOM 757 C CA . VAL A 1 98 ? -5.560 -14.597 -11.729 1.00 94.50 98 VAL A CA 1
ATOM 758 C C . VAL A 1 98 ? -4.253 -15.377 -11.739 1.00 94.50 98 VAL A C 1
ATOM 760 O O . VAL A 1 98 ? -3.553 -15.478 -10.732 1.00 94.50 98 VAL A O 1
ATOM 763 N N . GLN A 1 99 ? -3.928 -15.939 -12.895 1.00 97.00 99 GLN A N 1
ATOM 764 C CA . GLN A 1 99 ? -2.712 -16.713 -13.119 1.00 97.00 99 GLN A CA 1
ATOM 765 C C . GLN A 1 99 ? -2.268 -16.595 -14.574 1.00 97.00 99 GLN A C 1
ATOM 767 O O . GLN A 1 99 ? -3.080 -16.325 -15.460 1.00 97.00 99 GLN A O 1
ATOM 772 N N . GLY A 1 100 ? -0.986 -16.819 -14.827 1.00 97.19 100 GLY A N 1
ATOM 773 C CA . GLY A 1 100 ? -0.424 -16.710 -16.166 1.00 97.19 100 GLY A CA 1
ATOM 774 C C . GLY A 1 100 ? 1.082 -16.911 -16.169 1.00 97.19 100 GLY A C 1
ATOM 775 O O . GLY A 1 100 ? 1.637 -17.573 -15.289 1.00 97.19 100 GLY A O 1
ATOM 776 N N . ARG A 1 101 ? 1.749 -16.358 -17.182 1.00 97.88 101 ARG A N 1
ATOM 777 C CA . ARG A 1 101 ? 3.207 -16.405 -17.333 1.00 97.88 101 ARG A CA 1
ATOM 778 C C . ARG A 1 101 ? 3.715 -15.042 -17.790 1.00 97.88 101 ARG A C 1
ATOM 780 O O . ARG A 1 101 ? 3.010 -14.348 -18.513 1.00 97.88 101 ARG A O 1
ATOM 787 N N . LEU A 1 102 ? 4.926 -14.668 -17.386 1.00 96.81 102 LEU A N 1
ATOM 788 C CA . LEU A 1 102 ? 5.544 -13.419 -17.830 1.00 96.81 102 LEU A CA 1
ATOM 789 C C . LEU A 1 102 ? 5.715 -13.366 -19.353 1.00 96.81 102 LEU A C 1
ATOM 791 O O . LEU A 1 102 ? 6.162 -14.340 -19.966 1.00 96.81 102 LEU A O 1
ATOM 795 N N . GLY A 1 103 ? 5.417 -12.203 -19.937 1.00 94.88 103 GLY A N 1
ATOM 796 C CA . GLY A 1 103 ? 5.658 -11.910 -21.354 1.00 94.88 103 GLY A CA 1
ATOM 797 C C . GLY A 1 103 ? 7.083 -11.442 -21.673 1.00 94.88 103 GLY A C 1
ATOM 798 O O . GLY A 1 103 ? 7.451 -11.358 -22.838 1.00 94.88 103 GLY A O 1
ATOM 799 N N . GLU A 1 104 ? 7.895 -11.155 -20.655 1.00 94.94 104 GLU A N 1
ATOM 800 C CA . GLU A 1 104 ? 9.279 -10.681 -20.775 1.00 94.94 104 GLU A CA 1
ATOM 801 C C . GLU A 1 104 ? 10.111 -11.123 -19.560 1.00 94.94 104 GLU A C 1
ATOM 803 O O . GLU A 1 104 ? 9.563 -11.419 -18.498 1.00 94.94 104 GLU A O 1
ATOM 808 N N . ALA A 1 105 ? 11.438 -11.165 -19.708 1.00 96.50 105 ALA A N 1
ATOM 809 C CA . ALA A 1 105 ? 12.347 -11.349 -18.578 1.00 96.50 105 ALA A CA 1
ATOM 810 C C . ALA A 1 105 ? 12.564 -10.008 -17.860 1.00 96.50 105 ALA A C 1
ATOM 812 O O . ALA A 1 105 ? 12.922 -9.017 -18.500 1.00 96.50 105 ALA A O 1
ATOM 813 N N . VAL A 1 106 ? 12.351 -9.959 -16.543 1.00 95.25 106 VAL A N 1
ATOM 814 C CA . VAL A 1 106 ? 12.466 -8.727 -15.744 1.00 95.25 106 VAL A CA 1
ATOM 815 C C . VAL A 1 106 ? 12.968 -9.051 -14.343 1.00 95.25 106 VAL A C 1
ATOM 817 O O . VAL A 1 106 ? 12.354 -9.838 -13.620 1.00 95.25 106 VAL A O 1
ATOM 820 N N . GLY A 1 107 ? 14.047 -8.382 -13.930 1.00 90.38 107 GLY A N 1
ATOM 821 C CA . GLY A 1 107 ? 14.671 -8.626 -12.629 1.00 90.38 107 GLY A CA 1
ATOM 822 C C . GLY A 1 107 ? 15.147 -10.075 -12.520 1.00 90.38 107 GLY A C 1
ATOM 823 O O . GLY A 1 107 ? 15.739 -10.600 -13.458 1.00 90.38 107 GLY A O 1
ATOM 824 N N . ALA A 1 108 ? 14.820 -10.731 -11.409 1.00 94.44 108 ALA A N 1
ATOM 825 C CA . ALA A 1 108 ? 15.152 -12.133 -11.158 1.00 94.44 108 ALA A CA 1
ATOM 826 C C . ALA A 1 108 ? 14.286 -13.146 -11.940 1.00 94.44 108 ALA A C 1
ATOM 828 O O . ALA A 1 108 ? 14.487 -14.354 -11.809 1.00 94.44 108 ALA A O 1
ATOM 829 N N . TYR A 1 109 ? 13.295 -12.695 -12.720 1.00 97.12 109 TYR A N 1
ATOM 830 C CA . TYR A 1 109 ? 12.304 -13.578 -13.337 1.00 97.12 109 TYR A CA 1
ATOM 831 C C . TYR A 1 109 ? 12.544 -13.739 -14.844 1.00 97.12 109 TYR A C 1
ATOM 833 O O . TYR A 1 109 ? 12.486 -12.746 -15.577 1.00 97.12 109 TYR A O 1
ATOM 841 N N . PRO A 1 110 ? 12.780 -14.970 -15.340 1.00 97.06 110 PRO A N 1
ATOM 842 C CA . PRO A 1 110 ? 12.969 -15.217 -16.764 1.00 97.06 110 PRO A CA 1
ATOM 843 C C . PRO A 1 110 ? 11.657 -15.089 -17.551 1.00 97.06 110 PRO A C 1
ATOM 845 O O . PRO A 1 110 ? 10.555 -15.125 -16.995 1.00 97.06 110 PRO A O 1
ATOM 848 N N . LEU A 1 111 ? 11.785 -15.003 -18.877 1.00 97.06 111 LEU A N 1
ATOM 849 C CA . LEU A 1 111 ? 10.652 -15.077 -19.797 1.00 97.06 111 LEU A CA 1
ATOM 850 C C . LEU A 1 111 ? 9.811 -16.329 -19.500 1.00 97.06 111 LEU A C 1
ATOM 852 O O . LEU A 1 111 ? 10.344 -17.401 -19.209 1.00 97.06 111 LEU A O 1
ATOM 856 N N . HIS A 1 112 ? 8.489 -16.187 -19.574 1.00 97.00 112 HIS A N 1
ATOM 857 C CA . HIS A 1 112 ? 7.531 -17.238 -19.253 1.00 97.00 112 HIS A CA 1
ATOM 858 C C . HIS A 1 112 ? 7.584 -17.737 -17.804 1.00 97.00 112 HIS A C 1
ATOM 860 O O . HIS A 1 112 ? 7.032 -18.801 -17.542 1.00 97.00 112 HIS A O 1
ATOM 866 N N . HIS A 1 113 ? 8.184 -17.033 -16.841 1.00 97.94 113 HIS A N 1
ATOM 867 C CA . HIS A 1 113 ? 8.045 -17.418 -15.433 1.00 97.94 113 HIS A CA 1
ATOM 868 C C . HIS A 1 113 ? 6.553 -17.427 -15.027 1.00 97.94 113 HIS A C 1
ATOM 870 O O . HIS A 1 113 ? 5.848 -16.461 -15.340 1.00 97.94 113 HIS A O 1
ATOM 876 N N . PRO A 1 114 ? 6.031 -18.500 -14.400 1.00 97.88 114 PRO A N 1
ATOM 877 C CA . PRO A 1 114 ? 4.623 -18.576 -14.025 1.00 97.88 114 PRO A CA 1
ATOM 878 C C . PRO A 1 114 ? 4.300 -17.615 -12.878 1.00 97.88 114 PRO A C 1
ATOM 880 O O . PRO A 1 114 ? 5.132 -17.370 -12.013 1.00 97.88 114 PRO A O 1
ATOM 883 N N . TYR A 1 115 ? 3.074 -17.104 -12.836 1.00 97.25 115 TYR A N 1
ATOM 884 C CA . TYR A 1 115 ? 2.580 -16.335 -11.699 1.00 97.25 115 TYR A CA 1
ATOM 885 C C . TYR A 1 115 ? 1.171 -16.769 -11.311 1.00 97.25 115 TYR A C 1
ATOM 887 O O . TYR A 1 115 ? 0.378 -17.207 -12.150 1.00 97.25 115 TYR A O 1
ATOM 895 N N . ARG A 1 116 ? 0.847 -16.584 -10.031 1.00 97.06 116 ARG A N 1
ATOM 896 C CA . ARG A 1 116 ? -0.508 -16.686 -9.489 1.00 97.06 116 ARG A CA 1
ATOM 897 C C . ARG A 1 116 ? -0.725 -15.569 -8.477 1.00 97.06 116 ARG A C 1
ATOM 899 O O . ARG A 1 116 ? 0.122 -15.357 -7.618 1.00 97.06 116 ARG A O 1
ATOM 906 N N . ALA A 1 117 ? -1.841 -14.852 -8.550 1.00 94.06 117 ALA A N 1
ATOM 907 C CA . ALA A 1 117 ? -2.109 -13.763 -7.608 1.00 94.06 117 ALA A CA 1
ATOM 908 C C . ALA A 1 117 ? -2.444 -14.254 -6.193 1.00 94.06 117 ALA A C 1
ATOM 910 O O . ALA A 1 117 ? -2.458 -13.449 -5.269 1.00 94.06 117 ALA A O 1
ATOM 911 N N . ASP A 1 118 ? -2.732 -15.543 -6.016 1.00 94.38 118 ASP A N 1
ATOM 912 C CA . ASP A 1 118 ? -2.891 -16.175 -4.707 1.00 94.38 118 ASP A CA 1
ATOM 913 C C . ASP A 1 118 ? -1.582 -16.765 -4.154 1.00 94.38 118 ASP A C 1
ATOM 915 O O . ASP A 1 118 ? -1.610 -17.389 -3.096 1.00 94.38 118 ASP A O 1
ATOM 919 N N . ASP A 1 119 ? -0.438 -16.534 -4.816 1.00 97.12 119 ASP A N 1
ATOM 920 C CA . ASP A 1 119 ? 0.880 -16.859 -4.268 1.00 97.12 119 ASP A CA 1
ATOM 921 C C . ASP A 1 119 ? 1.104 -16.085 -2.951 1.00 97.12 119 ASP A C 1
ATOM 923 O O . ASP A 1 119 ? 1.124 -14.842 -2.954 1.00 97.12 119 ASP A O 1
ATOM 927 N N . PRO A 1 120 ? 1.299 -16.784 -1.818 1.00 96.19 120 PRO A N 1
ATOM 928 C CA . PRO A 1 120 ? 1.479 -16.143 -0.525 1.00 96.19 120 PRO A CA 1
ATOM 929 C C . PRO A 1 120 ? 2.666 -15.175 -0.440 1.00 96.19 120 PRO A C 1
ATOM 931 O O . PRO A 1 120 ? 2.590 -14.200 0.309 1.00 96.19 120 PRO A O 1
ATOM 934 N N . GLN A 1 121 ? 3.742 -15.389 -1.205 1.00 96.38 121 GLN A N 1
ATOM 935 C CA . GLN A 1 121 ? 4.889 -14.476 -1.230 1.00 96.38 121 GLN A CA 1
ATOM 936 C C . GLN A 1 121 ? 4.530 -13.157 -1.924 1.00 96.38 121 GLN A C 1
ATOM 938 O O . GLN A 1 121 ? 4.845 -12.077 -1.414 1.00 96.38 121 GLN A O 1
ATOM 943 N N . LEU A 1 122 ? 3.797 -13.225 -3.042 1.00 96.62 122 LEU A N 1
ATOM 944 C CA . LEU A 1 122 ? 3.301 -12.035 -3.742 1.00 96.62 122 LEU A CA 1
ATOM 945 C C . LEU A 1 122 ? 2.276 -11.279 -2.896 1.00 96.62 122 LEU A C 1
ATOM 947 O O . LEU A 1 122 ? 2.305 -10.048 -2.830 1.00 96.62 122 LEU A O 1
ATOM 951 N N . MET A 1 123 ? 1.392 -12.005 -2.210 1.00 96.12 123 MET A N 1
ATOM 952 C CA . MET A 1 123 ? 0.433 -11.412 -1.280 1.00 96.12 123 MET A CA 1
ATOM 953 C C . MET A 1 123 ? 1.116 -10.747 -0.086 1.00 96.12 123 MET A C 1
ATOM 955 O O . MET A 1 123 ? 0.710 -9.647 0.295 1.00 96.12 123 MET A O 1
ATOM 959 N N . CYS A 1 124 ? 2.186 -11.343 0.451 1.00 97.00 124 CYS A N 1
ATOM 960 C CA . CYS A 1 124 ? 3.003 -10.725 1.493 1.00 97.00 124 CYS A CA 1
ATOM 961 C C . CYS A 1 124 ? 3.627 -9.407 1.010 1.00 97.00 124 CYS A C 1
ATOM 963 O O . CYS A 1 124 ? 3.537 -8.399 1.714 1.00 97.00 124 CYS A O 1
ATOM 965 N N . TRP A 1 125 ? 4.162 -9.366 -0.217 1.00 97.62 125 TRP A N 1
ATOM 966 C CA . TRP A 1 125 ? 4.674 -8.125 -0.801 1.00 97.62 125 TRP A CA 1
ATOM 967 C C . TRP A 1 125 ? 3.579 -7.060 -0.927 1.00 97.62 125 TRP A C 1
ATOM 969 O O . TRP A 1 125 ? 3.742 -5.939 -0.443 1.00 97.62 125 TRP A O 1
ATOM 979 N N . VAL A 1 126 ? 2.425 -7.405 -1.511 1.00 95.44 126 VAL A N 1
ATOM 980 C CA . VAL A 1 126 ? 1.299 -6.468 -1.668 1.00 95.44 126 VAL A CA 1
ATOM 981 C C . VAL A 1 126 ? 0.843 -5.919 -0.316 1.00 95.44 126 VAL A C 1
ATOM 983 O O . VAL A 1 126 ? 0.705 -4.703 -0.170 1.00 95.44 126 VAL A O 1
ATOM 986 N N . TYR A 1 127 ? 0.679 -6.782 0.685 1.00 95.31 127 TYR A N 1
ATOM 987 C CA . TYR A 1 127 ? 0.406 -6.381 2.064 1.00 95.31 127 TYR A CA 1
ATOM 988 C C . TYR A 1 127 ? 1.474 -5.415 2.593 1.00 95.31 127 TYR A C 1
ATOM 990 O O . TYR A 1 127 ? 1.142 -4.329 3.073 1.00 95.31 127 TYR A O 1
ATOM 998 N N . ALA A 1 128 ? 2.753 -5.755 2.441 1.00 97.62 128 ALA A N 1
ATOM 999 C CA . ALA A 1 128 ? 3.843 -4.963 2.981 1.00 97.62 128 ALA A CA 1
ATOM 1000 C C . ALA A 1 128 ? 3.878 -3.540 2.409 1.00 97.62 128 ALA A C 1
ATOM 1002 O O . ALA A 1 128 ? 4.046 -2.574 3.156 1.00 97.62 128 ALA A O 1
ATOM 1003 N N . THR A 1 129 ? 3.623 -3.381 1.105 1.00 97.38 129 THR A N 1
ATOM 1004 C CA . THR A 1 129 ? 3.542 -2.052 0.474 1.00 97.38 129 THR A CA 1
ATOM 1005 C C . THR A 1 129 ? 2.410 -1.185 1.029 1.00 97.38 129 THR A C 1
ATOM 1007 O O . THR A 1 129 ? 2.555 0.040 1.084 1.00 97.38 129 THR A O 1
ATOM 1010 N N . LEU A 1 130 ? 1.291 -1.789 1.451 1.00 95.25 130 LEU A N 1
ATOM 1011 C CA . LEU A 1 130 ? 0.163 -1.077 2.051 1.00 95.25 130 LEU A CA 1
ATOM 1012 C C . LEU A 1 130 ? 0.524 -0.609 3.459 1.00 95.25 130 LEU A C 1
ATOM 1014 O O . LEU A 1 130 ? 0.330 0.564 3.765 1.00 95.25 130 LEU A O 1
ATOM 1018 N N . ILE A 1 131 ? 1.099 -1.490 4.283 1.00 96.69 131 ILE A N 1
ATOM 1019 C CA . ILE A 1 131 ? 1.496 -1.154 5.658 1.00 96.69 131 ILE A CA 1
ATOM 1020 C C . ILE A 1 131 ? 2.581 -0.079 5.667 1.00 96.69 131 ILE A C 1
ATOM 1022 O O . ILE A 1 131 ? 2.432 0.935 6.351 1.00 96.69 131 ILE A O 1
ATOM 1026 N N . ASP A 1 132 ? 3.623 -0.235 4.848 1.00 97.94 132 ASP A N 1
ATOM 1027 C CA . ASP A 1 132 ? 4.688 0.763 4.734 1.00 97.94 132 ASP A CA 1
ATOM 1028 C C . ASP A 1 132 ? 4.140 2.115 4.242 1.00 97.94 132 ASP A C 1
ATOM 1030 O O . ASP A 1 132 ? 4.449 3.161 4.815 1.00 97.94 132 ASP A O 1
ATOM 1034 N N . SER A 1 133 ? 3.254 2.114 3.238 1.00 97.50 133 SER A N 1
ATOM 1035 C CA . SER A 1 133 ? 2.636 3.355 2.744 1.00 97.50 133 SER A CA 1
ATOM 1036 C C . SER A 1 133 ? 1.747 4.026 3.784 1.00 97.50 133 SER A C 1
ATOM 1038 O O . SER A 1 133 ? 1.801 5.248 3.915 1.00 97.50 133 SER A O 1
ATOM 1040 N N . SER A 1 134 ? 0.965 3.262 4.547 1.00 96.75 134 SER A N 1
ATOM 1041 C CA . SER A 1 134 ? 0.115 3.806 5.607 1.00 96.75 134 SER A CA 1
ATOM 1042 C C . SER A 1 134 ? 0.937 4.487 6.698 1.00 96.75 134 SER A C 1
ATOM 1044 O O . SER A 1 134 ? 0.624 5.618 7.073 1.00 96.75 134 SER A O 1
ATOM 1046 N N . ILE A 1 135 ? 2.023 3.852 7.156 1.00 97.88 135 ILE A N 1
ATOM 1047 C CA . ILE A 1 135 ? 2.931 4.428 8.160 1.00 97.88 135 ILE A CA 1
ATOM 1048 C C . ILE A 1 135 ? 3.572 5.711 7.623 1.00 97.88 135 ILE A C 1
ATOM 1050 O O . ILE A 1 135 ? 3.492 6.752 8.276 1.00 97.88 135 ILE A O 1
ATOM 1054 N N . VAL A 1 136 ? 4.141 5.670 6.412 1.00 97.75 136 VAL A N 1
ATOM 1055 C CA . VAL A 1 136 ? 4.773 6.842 5.783 1.00 97.75 136 VAL A CA 1
ATOM 1056 C C . VAL A 1 136 ? 3.786 8.004 5.667 1.00 97.75 136 VAL A C 1
ATOM 1058 O O . VAL A 1 136 ? 4.091 9.118 6.093 1.00 97.75 136 VAL A O 1
ATOM 1061 N N . MET A 1 137 ? 2.585 7.768 5.137 1.00 97.81 137 MET A N 1
ATOM 1062 C CA . MET A 1 137 ? 1.596 8.834 4.968 1.00 97.81 137 MET A CA 1
ATOM 1063 C C . MET A 1 137 ? 1.102 9.399 6.297 1.00 97.81 137 MET A C 1
ATOM 1065 O O . MET A 1 137 ? 0.946 10.618 6.423 1.00 97.81 137 MET A O 1
ATOM 1069 N N . TYR A 1 138 ? 0.875 8.537 7.289 1.00 97.88 138 TYR A N 1
ATOM 1070 C CA . TYR A 1 138 ? 0.433 8.964 8.610 1.00 97.88 138 TYR A CA 1
ATOM 1071 C C . TYR A 1 138 ? 1.478 9.865 9.283 1.00 97.88 138 TYR A C 1
ATOM 1073 O O . TYR A 1 138 ? 1.137 10.943 9.776 1.00 97.88 138 TYR A O 1
ATOM 1081 N N . GLU A 1 139 ? 2.759 9.487 9.246 1.00 97.62 139 GLU A N 1
ATOM 1082 C CA . GLU A 1 139 ? 3.833 10.288 9.844 1.00 97.62 139 GLU A CA 1
ATOM 1083 C C . GLU A 1 139 ? 4.044 11.629 9.128 1.00 97.62 139 GLU A C 1
ATOM 1085 O O . GLU A 1 139 ? 4.245 12.669 9.775 1.00 97.62 139 GLU A O 1
ATOM 1090 N N . LEU A 1 140 ? 3.946 11.627 7.796 1.00 97.06 140 LEU A N 1
ATOM 1091 C CA . LEU A 1 140 ? 4.110 12.833 6.990 1.00 97.06 140 LEU A CA 1
ATOM 1092 C C . LEU A 1 140 ? 2.977 13.840 7.223 1.00 97.06 140 LEU A C 1
ATOM 1094 O O . LEU A 1 140 ? 3.256 15.023 7.438 1.00 97.06 140 LEU A O 1
ATOM 1098 N N . LEU A 1 141 ? 1.718 13.393 7.214 1.00 96.56 141 LEU A N 1
ATOM 1099 C CA . LEU A 1 141 ? 0.558 14.292 7.142 1.00 96.56 141 LEU A CA 1
ATOM 1100 C C . LEU A 1 141 ? -0.230 14.431 8.447 1.00 96.56 141 LEU A C 1
ATOM 1102 O O . LEU A 1 141 ? -0.852 15.470 8.669 1.00 96.56 141 LEU A O 1
ATOM 1106 N N . VAL A 1 142 ? -0.185 13.433 9.330 1.00 96.38 142 VAL A N 1
ATOM 1107 C CA . VAL A 1 142 ? -0.969 13.418 10.573 1.00 96.38 142 VAL A CA 1
ATOM 1108 C C . VAL A 1 142 ? -0.061 13.766 11.751 1.00 96.38 142 VAL A C 1
ATOM 1110 O O . VAL A 1 142 ? -0.062 14.907 12.235 1.00 96.38 142 VAL A O 1
ATOM 1113 N N . ARG A 1 143 ? 0.757 12.809 12.199 1.00 95.31 143 ARG A N 1
ATOM 1114 C CA . ARG A 1 143 ? 1.695 12.965 13.321 1.00 95.31 143 ARG A CA 1
ATOM 1115 C C . ARG A 1 143 ? 2.728 11.828 13.355 1.00 95.31 143 ARG A C 1
ATOM 1117 O O . ARG A 1 143 ? 2.406 10.742 12.885 1.00 95.31 143 ARG A O 1
ATOM 1124 N N . PRO A 1 144 ? 3.919 12.048 13.945 1.00 96.81 144 PRO A N 1
ATOM 1125 C CA . PRO A 1 144 ? 4.901 10.983 14.154 1.00 96.81 144 PRO A CA 1
ATOM 1126 C C . PRO A 1 144 ? 4.324 9.822 14.971 1.00 96.81 144 PRO A C 1
ATOM 1128 O O . PRO A 1 144 ? 3.499 10.050 15.861 1.00 96.81 144 PRO A O 1
ATOM 1131 N N . LEU A 1 145 ? 4.776 8.602 14.685 1.00 97.31 145 LEU A N 1
ATOM 1132 C CA . LEU A 1 145 ? 4.445 7.406 15.460 1.00 97.31 145 LEU A CA 1
ATOM 1133 C C . LEU A 1 145 ? 5.646 7.020 16.325 1.00 97.31 145 LEU A C 1
ATOM 1135 O O . LEU A 1 145 ? 6.787 7.036 15.856 1.00 97.31 145 LEU A O 1
ATOM 1139 N N . SER A 1 146 ? 5.396 6.655 17.582 1.00 98.12 146 SER A N 1
ATOM 1140 C CA . SER A 1 146 ? 6.441 6.078 18.431 1.00 98.12 146 SER A CA 1
ATOM 1141 C C . SER A 1 146 ? 6.877 4.707 17.884 1.00 98.12 146 SER A C 1
ATOM 1143 O O . SER A 1 146 ? 6.117 4.073 17.145 1.00 98.12 146 SER A O 1
ATOM 1145 N N . PRO A 1 147 ? 8.071 4.205 18.243 1.00 97.56 147 PRO A N 1
ATOM 1146 C CA . PRO A 1 147 ? 8.467 2.842 17.891 1.00 97.56 147 PRO A CA 1
ATOM 1147 C C . PRO A 1 147 ? 7.439 1.789 18.338 1.00 97.56 147 PRO A C 1
ATOM 1149 O O . PRO A 1 147 ? 7.088 0.914 17.555 1.00 97.56 147 PRO A O 1
ATOM 1152 N N . GLY A 1 148 ? 6.883 1.935 19.548 1.00 97.69 148 GLY A N 1
ATOM 1153 C CA . GLY A 1 148 ? 5.833 1.049 20.060 1.00 97.69 148 GLY A CA 1
ATOM 1154 C C . GLY A 1 148 ? 4.516 1.140 19.282 1.00 97.69 148 GLY A C 1
ATOM 1155 O O . GLY A 1 148 ? 3.892 0.117 19.028 1.00 97.69 148 GLY A O 1
ATOM 1156 N N . ASP A 1 149 ? 4.118 2.335 18.829 1.00 97.75 149 ASP A N 1
ATOM 1157 C CA . ASP A 1 149 ? 2.928 2.495 17.983 1.00 97.75 149 ASP A CA 1
ATOM 1158 C C . ASP A 1 149 ? 3.106 1.814 16.615 1.00 97.75 149 ASP A C 1
ATOM 1160 O O . ASP A 1 149 ? 2.146 1.261 16.079 1.00 97.75 149 ASP A O 1
ATOM 1164 N N . LYS A 1 150 ? 4.316 1.867 16.037 1.00 98.25 150 LYS A N 1
ATOM 1165 C CA . LYS A 1 150 ? 4.636 1.197 14.763 1.00 98.25 150 LYS A CA 1
ATOM 1166 C C . LYS A 1 150 ? 4.598 -0.319 14.915 1.00 98.25 150 LYS A C 1
ATOM 1168 O O . LYS A 1 150 ? 4.013 -0.987 14.068 1.00 98.25 150 LYS A O 1
ATOM 1173 N N . GLU A 1 151 ? 5.165 -0.830 16.006 1.00 97.88 151 GLU A N 1
ATOM 1174 C CA . GLU A 1 151 ? 5.116 -2.250 16.356 1.00 97.88 151 GLU A CA 1
ATOM 1175 C C . GLU A 1 151 ? 3.673 -2.729 16.545 1.00 97.88 151 GLU A C 1
ATOM 1177 O O . GLU A 1 151 ? 3.241 -3.664 15.878 1.00 97.88 151 GLU A O 1
ATOM 1182 N N . ALA A 1 152 ? 2.888 -2.040 17.377 1.00 96.06 152 ALA A N 1
ATOM 1183 C CA . ALA A 1 152 ? 1.496 -2.400 17.627 1.00 96.06 152 ALA A CA 1
ATOM 1184 C C . ALA A 1 152 ? 0.646 -2.353 16.347 1.00 96.06 152 ALA A C 1
ATOM 1186 O O . ALA A 1 152 ? -0.084 -3.300 16.062 1.00 96.06 152 ALA A O 1
ATOM 1187 N N . TYR A 1 153 ? 0.784 -1.298 15.532 1.00 96.69 153 TYR A N 1
ATOM 1188 C CA . TYR A 1 153 ? 0.107 -1.218 14.235 1.00 96.69 153 TYR A CA 1
ATOM 1189 C C . TYR A 1 153 ? 0.488 -2.385 13.317 1.00 96.69 153 TYR A C 1
ATOM 1191 O O . TYR A 1 153 ? -0.387 -2.991 12.700 1.00 96.69 153 TYR A O 1
ATOM 1199 N N . PHE A 1 154 ? 1.778 -2.723 13.243 1.00 97.31 154 PHE A N 1
ATOM 1200 C CA . PHE A 1 154 ? 2.249 -3.839 12.431 1.00 97.31 154 PHE A CA 1
ATOM 1201 C C . PHE A 1 154 ? 1.650 -5.172 12.899 1.00 97.31 154 PHE A C 1
ATOM 1203 O O . PHE A 1 154 ? 1.082 -5.892 12.075 1.00 97.31 154 PHE A O 1
ATOM 1210 N N . GLN A 1 155 ? 1.700 -5.474 14.199 1.00 96.00 155 GLN A N 1
ATOM 1211 C CA . GLN A 1 155 ? 1.144 -6.715 14.750 1.00 96.00 155 GLN A CA 1
ATOM 1212 C C . GLN A 1 155 ? -0.365 -6.827 14.515 1.00 96.00 155 GLN A C 1
ATOM 1214 O O . GLN A 1 155 ? -0.834 -7.851 14.021 1.00 96.00 155 GLN A O 1
ATOM 1219 N N . GLU A 1 156 ? -1.128 -5.764 14.781 1.00 94.50 156 GLU A N 1
ATOM 1220 C CA . GLU A 1 156 ? -2.568 -5.742 14.500 1.00 94.50 156 GLU A CA 1
ATOM 1221 C C . GLU A 1 156 ? -2.867 -5.939 13.001 1.00 94.50 156 GLU A C 1
ATOM 1223 O O . GLU A 1 156 ? -3.845 -6.594 12.621 1.00 94.50 156 GLU A O 1
ATOM 1228 N N . SER A 1 157 ? -2.019 -5.400 12.122 1.00 93.50 157 SER A N 1
ATOM 1229 C CA . SER A 1 157 ? -2.216 -5.494 10.676 1.00 93.50 157 SER A CA 1
ATOM 1230 C C . SER A 1 157 ? -1.954 -6.890 10.095 1.00 93.50 157 SER A C 1
ATOM 1232 O O . SER A 1 157 ? -2.506 -7.208 9.042 1.00 93.50 157 SER A O 1
ATOM 1234 N N . LYS A 1 158 ? -1.226 -7.780 10.789 1.00 94.06 158 LYS A N 1
ATOM 1235 C CA . LYS A 1 158 ? -1.009 -9.172 10.333 1.00 94.06 158 LYS A CA 1
ATOM 1236 C C . LYS A 1 158 ? -2.314 -9.942 10.138 1.00 94.06 158 LYS A C 1
ATOM 1238 O O . LYS A 1 158 ? -2.427 -10.744 9.214 1.00 94.06 158 LYS A O 1
ATOM 1243 N N . CYS A 1 159 ? -3.320 -9.630 10.951 1.00 90.94 159 CYS A N 1
ATOM 1244 C CA . CYS A 1 159 ? -4.677 -10.155 10.836 1.00 90.94 159 CYS A CA 1
ATOM 1245 C C . CYS A 1 159 ? -5.273 -9.934 9.426 1.00 90.94 159 CYS A C 1
ATOM 1247 O O . CYS A 1 159 ? -5.899 -10.836 8.868 1.00 90.94 159 CYS A O 1
ATOM 1249 N N . TRP A 1 160 ? -5.011 -8.783 8.789 1.00 89.12 160 TRP A N 1
ATOM 1250 C CA . TRP A 1 160 ? -5.404 -8.538 7.395 1.00 89.12 160 TRP A CA 1
ATOM 1251 C C . TRP A 1 160 ? -4.691 -9.464 6.411 1.00 89.12 160 TRP A C 1
ATOM 1253 O O . TRP A 1 160 ? -5.335 -10.007 5.514 1.00 89.12 160 TRP A O 1
ATOM 1263 N N . ALA A 1 161 ? -3.378 -9.642 6.561 1.00 92.50 161 ALA A N 1
ATOM 1264 C CA . ALA A 1 161 ? -2.595 -10.490 5.667 1.00 92.50 161 ALA A CA 1
ATOM 1265 C C . ALA A 1 161 ? -3.049 -11.954 5.745 1.00 92.50 161 ALA A C 1
ATOM 1267 O O . ALA A 1 161 ? -3.306 -12.581 4.716 1.00 92.50 161 ALA A O 1
ATOM 1268 N N . GLN A 1 162 ? -3.248 -12.461 6.964 1.00 93.19 162 GLN A N 1
ATOM 1269 C CA . GLN A 1 162 ? -3.768 -13.805 7.217 1.00 93.19 162 GLN A CA 1
ATOM 1270 C C . GLN A 1 162 ? -5.164 -13.994 6.627 1.00 93.19 162 GLN A C 1
ATOM 1272 O O . GLN A 1 162 ? -5.425 -14.977 5.934 1.00 93.19 162 GLN A O 1
ATOM 1277 N N . LEU A 1 163 ? -6.053 -13.015 6.820 1.00 91.50 163 LEU A N 1
ATOM 1278 C CA . LEU A 1 163 ? -7.393 -13.060 6.249 1.00 91.50 163 LEU A CA 1
ATOM 1279 C C . LEU A 1 163 ? -7.362 -13.087 4.711 1.00 91.50 163 LEU A C 1
ATOM 1281 O O . LEU A 1 163 ? -8.259 -13.653 4.094 1.00 91.50 163 LEU A O 1
ATOM 1285 N N . LEU A 1 164 ? -6.338 -12.529 4.068 1.00 90.31 164 LEU A N 1
ATOM 1286 C CA . LEU A 1 164 ? -6.163 -12.582 2.614 1.00 90.31 164 LEU A CA 1
ATOM 1287 C C . LEU A 1 164 ? -5.395 -13.821 2.120 1.00 90.31 164 LEU A C 1
ATOM 1289 O O . LEU A 1 164 ? -5.281 -13.997 0.911 1.00 90.31 164 LEU A O 1
ATOM 1293 N N . GLY A 1 165 ? -4.962 -14.711 3.019 1.00 90.88 165 GLY A N 1
ATOM 1294 C CA . GLY A 1 165 ? -4.327 -15.989 2.681 1.00 90.88 165 GLY A CA 1
ATOM 1295 C C . GLY A 1 165 ? -2.806 -16.028 2.847 1.00 90.88 165 GLY A C 1
ATOM 1296 O O . GLY A 1 165 ? -2.190 -17.004 2.430 1.00 90.88 165 GLY A O 1
ATOM 1297 N N . VAL A 1 166 ? -2.187 -15.010 3.455 1.00 95.19 166 VAL A N 1
ATOM 1298 C CA . VAL A 1 166 ? -0.754 -15.048 3.786 1.00 95.19 166 VAL A CA 1
ATOM 1299 C C . VAL A 1 166 ? -0.559 -15.843 5.085 1.00 95.19 166 VAL A C 1
ATOM 1301 O O . VAL A 1 166 ? -1.060 -15.418 6.127 1.00 95.19 166 VAL A O 1
ATOM 1304 N N . PRO A 1 167 ? 0.155 -16.981 5.071 1.00 94.19 167 PRO A N 1
ATOM 1305 C CA . PRO A 1 167 ? 0.422 -17.745 6.278 1.00 94.19 167 PRO A CA 1
ATOM 1306 C C . PRO A 1 167 ? 1.332 -16.949 7.216 1.00 94.19 167 PRO A C 1
ATOM 1308 O O . PRO A 1 167 ? 2.221 -16.218 6.777 1.00 94.19 167 PRO A O 1
ATOM 1311 N N . GLU A 1 168 ? 1.139 -17.125 8.521 1.00 91.31 168 GLU A N 1
ATOM 1312 C CA . GLU A 1 168 ? 1.913 -16.417 9.545 1.00 91.31 168 GLU A CA 1
ATOM 1313 C C . GLU A 1 168 ? 3.421 -16.653 9.419 1.00 91.31 168 GLU A C 1
ATOM 1315 O O . GLU A 1 168 ? 4.202 -15.734 9.627 1.00 91.31 168 GLU A O 1
ATOM 1320 N N . THR A 1 169 ? 3.825 -17.848 8.986 1.00 93.75 169 THR A N 1
ATOM 1321 C CA . THR A 1 169 ? 5.230 -18.226 8.787 1.00 93.75 169 THR A CA 1
ATOM 1322 C C . THR A 1 169 ? 5.954 -17.393 7.728 1.00 93.75 169 THR A C 1
ATOM 1324 O O . THR A 1 169 ? 7.180 -17.381 7.716 1.00 93.75 169 THR A O 1
ATOM 1327 N N . LEU A 1 170 ? 5.224 -16.724 6.827 1.00 95.38 170 LEU A N 1
ATOM 1328 C CA . LEU A 1 170 ? 5.798 -15.804 5.838 1.00 95.38 170 LEU A CA 1
ATOM 1329 C C . LEU A 1 170 ? 5.780 -14.345 6.299 1.00 95.38 170 LEU A C 1
ATOM 1331 O O . LEU A 1 170 ? 6.431 -13.504 5.679 1.00 95.38 170 LEU A O 1
ATOM 1335 N N . LEU A 1 171 ? 5.030 -14.020 7.353 1.00 96.00 171 LEU A N 1
ATOM 1336 C CA . LEU A 1 171 ? 4.964 -12.659 7.863 1.00 96.00 171 LEU A CA 1
ATOM 1337 C C . LEU A 1 171 ? 6.188 -12.372 8.737 1.00 96.00 171 LEU A C 1
ATOM 1339 O O . LEU A 1 171 ? 6.527 -13.184 9.599 1.00 96.00 171 LEU A O 1
ATOM 1343 N N . PRO A 1 172 ? 6.822 -11.195 8.590 1.00 97.31 172 PRO A N 1
ATOM 1344 C CA . PRO A 1 172 ? 7.901 -10.802 9.483 1.00 97.31 172 PRO A CA 1
ATOM 1345 C C . PRO A 1 172 ? 7.449 -10.836 10.957 1.00 97.31 172 PRO A C 1
ATOM 1347 O O . PRO A 1 172 ? 6.321 -10.426 11.262 1.00 97.31 172 PRO A O 1
ATOM 1350 N N . PRO A 1 173 ? 8.292 -11.318 11.888 1.00 96.50 173 PRO A N 1
ATOM 1351 C CA . PRO A 1 173 ? 7.898 -11.508 13.283 1.00 96.50 173 PRO A CA 1
ATOM 1352 C C . PRO A 1 173 ? 7.600 -10.188 13.999 1.00 96.50 173 PRO A C 1
ATOM 1354 O O . PRO A 1 173 ? 6.646 -10.135 14.772 1.00 96.50 173 PRO A O 1
ATOM 1357 N N . ASP A 1 174 ? 8.319 -9.117 13.675 1.00 97.75 174 ASP A N 1
ATOM 1358 C CA . ASP A 1 174 ? 8.191 -7.786 14.276 1.00 97.75 174 ASP A CA 1
ATOM 1359 C C . ASP A 1 174 ? 8.371 -6.670 13.231 1.00 97.75 174 ASP A C 1
ATOM 1361 O O . ASP A 1 174 ? 8.668 -6.922 12.054 1.00 97.75 174 ASP A O 1
ATOM 1365 N N . TYR A 1 175 ? 8.163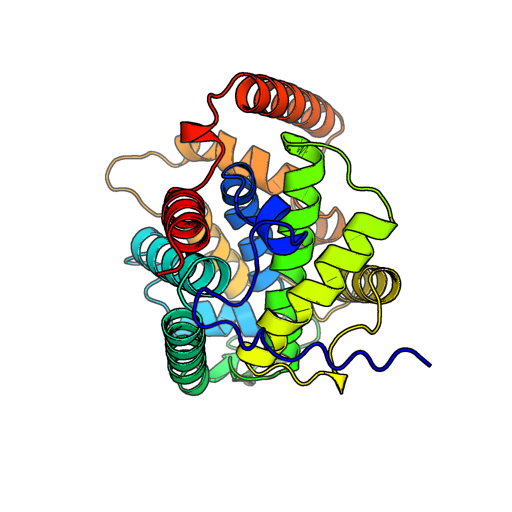 -5.418 13.644 1.00 98.19 175 TYR A N 1
ATOM 1366 C CA . TYR A 1 175 ? 8.272 -4.265 12.755 1.00 98.19 175 TYR A CA 1
ATOM 1367 C C . TYR A 1 175 ? 9.701 -4.043 12.239 1.00 98.19 175 TYR A C 1
ATOM 1369 O O . TYR A 1 175 ? 9.882 -3.542 11.128 1.00 98.19 175 TYR A O 1
ATOM 1377 N N . SER A 1 176 ? 10.725 -4.422 13.006 1.00 98.44 176 SER A N 1
ATOM 1378 C CA . SER A 1 176 ? 12.120 -4.308 12.570 1.00 98.44 176 SER A CA 1
ATOM 1379 C C . SER A 1 176 ? 12.396 -5.256 11.401 1.00 98.44 176 SER A C 1
ATOM 1381 O O . SER A 1 176 ? 12.837 -4.820 10.337 1.00 98.44 176 SER A O 1
ATOM 1383 N N . ALA A 1 177 ? 12.024 -6.529 11.543 1.00 98.44 177 ALA A N 1
ATOM 1384 C CA . ALA A 1 177 ? 12.116 -7.530 10.487 1.00 98.44 177 ALA A CA 1
ATOM 1385 C C . ALA A 1 177 ? 11.266 -7.151 9.265 1.00 98.44 177 ALA A C 1
ATOM 1387 O O . ALA A 1 177 ? 11.693 -7.337 8.127 1.00 98.44 177 ALA A O 1
ATOM 1388 N N . PHE A 1 178 ? 10.090 -6.553 9.479 1.00 98.56 178 PHE A N 1
ATOM 1389 C CA . PHE A 1 178 ? 9.274 -6.001 8.398 1.00 98.56 178 PHE A CA 1
ATOM 1390 C C . PHE A 1 178 ? 10.008 -4.919 7.600 1.00 98.56 178 PHE A C 1
ATOM 1392 O O . PHE A 1 178 ? 9.977 -4.916 6.368 1.00 98.56 178 PHE A O 1
ATOM 1399 N N . ARG A 1 179 ? 10.693 -4.003 8.288 1.00 98.31 179 ARG A N 1
ATOM 1400 C CA . ARG A 1 179 ? 11.478 -2.947 7.644 1.00 98.31 179 ARG A CA 1
ATOM 1401 C C . ARG A 1 179 ? 12.639 -3.514 6.839 1.00 98.31 179 ARG A C 1
ATOM 1403 O O . ARG A 1 179 ? 12.842 -3.047 5.718 1.00 98.31 179 ARG A O 1
ATOM 1410 N N . THR A 1 180 ? 13.333 -4.514 7.373 1.00 98.38 180 THR A N 1
ATOM 1411 C CA . THR A 1 180 ? 14.386 -5.242 6.656 1.00 98.38 180 THR A CA 1
ATOM 1412 C C . THR A 1 180 ? 13.828 -5.909 5.401 1.00 98.38 180 THR A C 1
ATOM 1414 O O . THR A 1 180 ? 14.319 -5.633 4.311 1.00 98.38 180 THR A O 1
ATOM 1417 N N . TYR A 1 181 ? 12.729 -6.661 5.516 1.00 98.19 181 TYR A N 1
ATOM 1418 C CA . TYR A 1 181 ? 12.068 -7.307 4.377 1.00 98.19 181 TYR A CA 1
ATOM 1419 C C . TYR A 1 181 ? 11.725 -6.315 3.252 1.00 98.19 181 TYR A C 1
ATOM 1421 O O . TYR A 1 181 ? 12.032 -6.552 2.084 1.00 98.19 181 TYR A O 1
ATOM 1429 N N . VAL A 1 182 ? 11.120 -5.166 3.587 1.00 98.00 182 VAL A N 1
ATOM 1430 C CA . VAL A 1 182 ? 10.780 -4.140 2.585 1.00 98.00 182 VAL A CA 1
ATOM 1431 C C . VAL A 1 182 ? 12.038 -3.569 1.925 1.00 98.00 182 VAL A C 1
ATOM 1433 O O . VAL A 1 182 ? 12.045 -3.355 0.713 1.00 98.00 182 VAL A O 1
ATOM 1436 N N . GLN A 1 183 ? 13.098 -3.315 2.696 1.00 97.06 183 GLN A N 1
ATOM 1437 C CA . GLN A 1 183 ? 14.365 -2.803 2.167 1.00 97.06 183 GLN A CA 1
ATOM 1438 C C . GLN A 1 183 ? 15.037 -3.807 1.226 1.00 97.06 183 GLN A C 1
ATOM 1440 O O . GLN A 1 183 ? 15.452 -3.419 0.136 1.00 97.06 183 GLN A O 1
ATOM 1445 N N . GLU A 1 184 ? 15.083 -5.084 1.601 1.00 96.81 184 GLU A N 1
ATOM 1446 C CA . GLU A 1 184 ? 15.650 -6.160 0.785 1.00 96.81 184 GLU A CA 1
ATOM 1447 C C . GLU A 1 184 ? 14.879 -6.347 -0.522 1.00 96.81 184 GLU A C 1
ATOM 1449 O O . GLU A 1 184 ? 15.487 -6.364 -1.588 1.00 96.81 184 GLU A O 1
ATOM 1454 N N . MET A 1 185 ? 13.543 -6.380 -0.475 1.00 96.81 185 MET A N 1
ATOM 1455 C CA . MET A 1 185 ? 12.707 -6.470 -1.679 1.00 96.81 185 MET A CA 1
ATOM 1456 C C . MET A 1 185 ? 12.932 -5.294 -2.638 1.00 96.81 185 MET A C 1
ATOM 1458 O O . MET A 1 185 ? 12.966 -5.472 -3.858 1.00 96.81 185 MET A O 1
ATOM 1462 N N . LEU A 1 186 ? 13.081 -4.075 -2.108 1.00 94.94 186 LEU A N 1
ATOM 1463 C CA . LEU A 1 186 ? 13.316 -2.876 -2.918 1.00 94.94 186 LEU A CA 1
ATOM 1464 C C . LEU A 1 186 ? 14.730 -2.828 -3.503 1.00 94.94 186 LEU A C 1
ATOM 1466 O O . LEU A 1 186 ? 14.892 -2.359 -4.633 1.00 94.94 186 LEU A O 1
ATOM 1470 N N . ALA A 1 187 ? 15.734 -3.294 -2.760 1.00 94.06 187 ALA A N 1
ATOM 1471 C CA . ALA A 1 187 ? 17.127 -3.323 -3.193 1.00 94.06 187 ALA A CA 1
ATOM 1472 C C . ALA A 1 187 ? 17.421 -4.483 -4.160 1.00 94.06 187 ALA A C 1
ATOM 1474 O O . ALA A 1 187 ? 18.182 -4.301 -5.109 1.00 94.06 187 ALA A O 1
ATOM 1475 N N . GLY A 1 188 ? 16.797 -5.642 -3.947 1.00 94.06 188 GLY A N 1
ATOM 1476 C CA . GLY A 1 188 ? 17.039 -6.876 -4.689 1.00 94.06 188 GLY A CA 1
ATOM 1477 C C . GLY A 1 188 ? 16.429 -6.913 -6.090 1.00 94.06 188 GLY A C 1
ATOM 1478 O O . GLY A 1 188 ? 15.727 -5.997 -6.528 1.00 94.06 188 GLY A O 1
ATOM 1479 N N . GLU A 1 189 ? 16.697 -7.995 -6.814 1.00 93.19 189 GLU A N 1
ATOM 1480 C CA . GLU A 1 189 ? 16.262 -8.198 -8.203 1.00 93.19 189 GLU A CA 1
ATOM 1481 C C . GLU A 1 189 ? 14.811 -8.693 -8.324 1.00 93.19 189 GLU A C 1
ATOM 1483 O O . GLU A 1 189 ? 14.261 -8.743 -9.423 1.00 93.19 189 GLU A O 1
ATOM 1488 N N . GLN A 1 190 ? 14.149 -9.000 -7.205 1.00 94.81 190 GLN A N 1
ATOM 1489 C CA . GLN A 1 190 ? 12.727 -9.356 -7.160 1.00 94.81 190 GLN A CA 1
ATOM 1490 C C . GLN A 1 190 ? 11.832 -8.191 -7.606 1.00 94.81 190 GLN A C 1
ATOM 1492 O O . GLN A 1 190 ? 10.712 -8.401 -8.071 1.00 94.81 190 GLN A O 1
ATOM 1497 N N . THR A 1 191 ? 12.314 -6.950 -7.473 1.00 94.94 191 THR A N 1
ATOM 1498 C CA . THR A 1 191 ? 11.606 -5.766 -7.964 1.00 94.94 191 THR A CA 1
ATOM 1499 C C . THR A 1 191 ? 12.319 -5.136 -9.157 1.00 94.94 191 THR A C 1
ATOM 1501 O O . THR A 1 191 ? 13.532 -4.924 -9.149 1.00 94.94 191 THR A O 1
ATOM 1504 N N . GLY A 1 192 ? 11.557 -4.774 -10.183 1.00 92.56 192 GLY A N 1
ATOM 1505 C CA . GLY A 1 192 ? 12.041 -4.195 -11.428 1.00 92.56 192 GLY A CA 1
ATOM 1506 C C . GLY A 1 192 ? 10.890 -3.768 -12.339 1.00 92.56 192 GLY A C 1
ATOM 1507 O O . GLY A 1 192 ? 9.747 -4.175 -12.156 1.00 92.56 192 GLY A O 1
ATOM 1508 N N . PHE A 1 193 ? 11.196 -2.933 -13.334 1.00 91.69 193 PHE A N 1
ATOM 1509 C CA . PHE A 1 193 ? 10.206 -2.415 -14.280 1.00 91.69 193 PHE A CA 1
ATOM 1510 C C . PHE A 1 193 ? 10.594 -2.755 -15.718 1.00 91.69 193 PHE A C 1
ATOM 1512 O O . PHE A 1 193 ? 11.429 -2.063 -16.313 1.00 91.69 193 PHE A O 1
ATOM 1519 N N . GLY A 1 194 ? 9.953 -3.790 -16.264 1.00 90.62 194 GLY A N 1
ATOM 1520 C CA . GLY A 1 194 ? 9.939 -4.087 -17.696 1.00 90.62 194 GLY A CA 1
ATOM 1521 C C . GLY A 1 194 ? 8.947 -3.208 -18.461 1.00 90.62 194 GLY A C 1
ATOM 1522 O O . GLY A 1 194 ? 8.432 -2.215 -17.931 1.00 90.62 194 GLY A O 1
ATOM 1523 N N . THR A 1 195 ? 8.673 -3.567 -19.710 1.00 92.81 195 THR A N 1
ATOM 1524 C CA . THR A 1 195 ? 7.682 -2.893 -20.557 1.00 92.81 195 THR A CA 1
ATOM 1525 C C . THR A 1 195 ? 6.281 -2.929 -19.940 1.00 92.81 195 THR A C 1
ATOM 1527 O O . THR A 1 195 ? 5.642 -1.881 -19.822 1.00 92.81 195 THR A O 1
ATOM 1530 N N . VAL A 1 196 ? 5.847 -4.087 -19.434 1.00 91.31 196 VAL A N 1
ATOM 1531 C CA . VAL A 1 196 ? 4.510 -4.283 -18.847 1.00 91.31 196 VAL A CA 1
ATOM 1532 C C . VAL A 1 196 ? 4.330 -3.445 -17.583 1.00 91.31 196 VAL A C 1
ATOM 1534 O O . VAL A 1 196 ? 3.348 -2.719 -17.440 1.00 91.31 196 VAL A O 1
ATOM 1537 N N . GLY A 1 197 ? 5.308 -3.478 -16.672 1.00 90.31 197 GLY A N 1
ATOM 1538 C CA . GLY A 1 197 ? 5.251 -2.693 -15.435 1.00 90.31 197 GLY A CA 1
ATOM 1539 C C . GLY A 1 197 ? 5.183 -1.185 -15.690 1.00 90.31 197 GLY A C 1
ATOM 1540 O O . GLY A 1 197 ? 4.458 -0.471 -14.994 1.00 90.31 197 GLY A O 1
ATOM 1541 N N . ARG A 1 198 ? 5.894 -0.691 -16.712 1.00 90.75 198 ARG A N 1
ATOM 1542 C CA . ARG A 1 198 ? 5.860 0.728 -17.106 1.00 90.75 198 ARG A CA 1
ATOM 1543 C C . ARG A 1 198 ? 4.530 1.122 -17.738 1.00 90.75 198 ARG A C 1
ATOM 1545 O O . ARG A 1 198 ? 4.059 2.224 -17.473 1.00 90.75 198 ARG A O 1
ATOM 1552 N N . ASP A 1 199 ? 3.918 0.237 -18.513 1.00 88.38 199 ASP A N 1
ATOM 1553 C CA . ASP A 1 199 ? 2.612 0.477 -19.125 1.00 88.38 199 ASP A CA 1
ATOM 1554 C C . ASP A 1 199 ? 1.466 0.493 -18.095 1.00 88.38 199 ASP A C 1
ATOM 1556 O O . ASP A 1 199 ? 0.648 1.421 -18.067 1.00 88.38 199 ASP A O 1
ATOM 1560 N N . VAL A 1 200 ? 1.466 -0.465 -17.158 1.00 86.56 200 VAL A N 1
ATOM 1561 C CA . VAL A 1 200 ? 0.537 -0.456 -16.015 1.00 86.56 200 VAL A CA 1
ATOM 1562 C C . VAL A 1 200 ? 0.714 0.829 -15.205 1.00 86.56 200 VAL A C 1
ATOM 1564 O O . VAL A 1 200 ? -0.266 1.468 -14.818 1.00 86.56 200 VAL A O 1
ATOM 1567 N N . MET A 1 201 ? 1.958 1.257 -14.988 1.00 85.38 201 MET A N 1
ATOM 1568 C CA . MET A 1 201 ? 2.257 2.508 -14.299 1.00 85.38 201 MET A CA 1
ATOM 1569 C C . MET A 1 201 ? 1.756 3.747 -15.066 1.00 85.38 201 MET A C 1
ATOM 1571 O O . MET A 1 201 ? 1.227 4.661 -14.430 1.00 85.38 201 MET A O 1
ATOM 1575 N N . ASP A 1 202 ? 1.890 3.806 -16.399 1.00 84.56 202 ASP A N 1
ATOM 1576 C CA . ASP A 1 202 ? 1.362 4.931 -17.191 1.00 84.56 202 ASP A CA 1
ATOM 1577 C C . ASP A 1 202 ? -0.159 5.020 -17.035 1.00 84.56 202 ASP A C 1
ATOM 1579 O O . ASP A 1 202 ? -0.678 6.087 -16.725 1.00 84.56 202 ASP A O 1
ATOM 1583 N N . SER A 1 203 ? -0.864 3.889 -17.085 1.00 78.25 203 SER A N 1
ATOM 1584 C CA . SER A 1 203 ? -2.319 3.848 -16.871 1.00 78.25 203 SER A CA 1
ATOM 1585 C C . SER A 1 203 ? -2.734 4.272 -15.453 1.00 78.25 203 SER A C 1
ATOM 1587 O O . SER A 1 203 ? -3.779 4.895 -15.261 1.00 78.25 203 SER A O 1
ATOM 1589 N N . VAL A 1 204 ? -1.906 3.983 -14.440 1.00 76.19 204 VAL A N 1
ATOM 1590 C CA . VAL A 1 204 ? -2.128 4.429 -13.053 1.00 76.19 204 VAL A CA 1
ATOM 1591 C C . VAL A 1 204 ? -1.927 5.943 -12.907 1.00 76.19 204 VAL A C 1
ATOM 1593 O O . VAL A 1 204 ? -2.706 6.601 -12.216 1.00 76.19 204 VAL A O 1
ATOM 1596 N N . PHE A 1 205 ? -0.906 6.517 -13.550 1.00 79.44 205 PHE A N 1
ATOM 1597 C CA . PHE A 1 205 ? -0.639 7.960 -13.488 1.00 79.44 205 PHE A CA 1
ATOM 1598 C C . PHE A 1 205 ? -1.506 8.796 -14.425 1.00 79.44 205 PHE A C 1
ATOM 1600 O O . PHE A 1 205 ? -1.712 9.983 -14.165 1.00 79.44 205 PHE A O 1
ATOM 1607 N N . PHE A 1 206 ? -2.006 8.186 -15.491 1.00 77.50 206 PHE A N 1
ATOM 1608 C CA . PHE A 1 206 ? -2.801 8.817 -16.527 1.00 77.50 206 PHE A CA 1
ATOM 1609 C C . PHE A 1 206 ? -4.044 7.963 -16.786 1.00 77.50 206 PHE A C 1
ATOM 1611 O O . PHE A 1 206 ? -4.134 7.307 -17.821 1.00 77.50 206 PHE A O 1
ATOM 1618 N N . PRO A 1 207 ? -5.047 7.999 -15.890 1.00 72.12 207 PRO A N 1
ATOM 1619 C CA . PRO A 1 207 ? -6.257 7.183 -16.004 1.00 72.12 207 PRO A CA 1
ATOM 1620 C C . PRO A 1 207 ? -7.178 7.571 -17.181 1.00 72.12 207 PRO A C 1
ATOM 1622 O O . PRO A 1 207 ? -8.341 7.182 -17.193 1.00 72.12 207 PRO A O 1
ATOM 1625 N N . GLY A 1 208 ? -6.699 8.368 -18.143 1.00 65.38 208 GLY A N 1
ATOM 1626 C CA . GLY A 1 208 ? -7.387 8.617 -19.410 1.00 65.38 208 GLY A CA 1
ATOM 1627 C C . GLY A 1 208 ? -8.736 9.327 -19.292 1.00 65.38 208 GLY A C 1
ATOM 1628 O O . GLY A 1 208 ? -9.620 9.082 -20.107 1.00 65.38 208 GLY A O 1
ATOM 1629 N N . LEU A 1 209 ? -8.931 10.198 -18.292 1.00 73.94 209 LEU A N 1
ATOM 1630 C CA . LEU A 1 209 ? -10.180 10.957 -18.172 1.00 73.94 209 LEU A CA 1
ATOM 1631 C C . LEU A 1 209 ? -10.400 11.798 -19.437 1.00 73.94 209 LEU A C 1
ATOM 1633 O O . LEU A 1 209 ? -9.535 12.595 -19.796 1.00 73.94 209 LEU A O 1
ATOM 1637 N N . ARG A 1 210 ? -11.574 11.634 -20.069 1.00 68.69 210 ARG A N 1
ATOM 1638 C CA . ARG A 1 210 ? -11.923 12.051 -21.449 1.00 68.69 210 ARG A CA 1
ATOM 1639 C C . ARG A 1 210 ? -11.595 13.505 -21.835 1.00 68.69 210 ARG A C 1
ATOM 1641 O O . ARG A 1 210 ? -11.566 13.813 -23.018 1.00 68.69 210 ARG A O 1
ATOM 1648 N N . PHE A 1 211 ? -11.302 14.383 -20.878 1.00 78.06 211 PHE A N 1
ATOM 1649 C CA . PHE A 1 211 ? -10.982 15.796 -21.115 1.00 78.06 211 PHE A CA 1
ATOM 1650 C C . PHE A 1 211 ? -9.832 16.333 -20.253 1.00 78.06 211 PHE A C 1
ATOM 1652 O O . PHE A 1 211 ? -9.633 17.542 -20.169 1.00 78.06 211 PHE A O 1
ATOM 1659 N N . VAL A 1 212 ? -9.075 15.460 -19.583 1.00 78.56 212 VAL A N 1
ATOM 1660 C CA . VAL A 1 212 ? -7.989 15.879 -18.692 1.00 78.56 212 VAL A CA 1
ATOM 1661 C C . VAL A 1 212 ? -6.651 15.703 -19.416 1.00 78.56 212 VAL A C 1
ATOM 1663 O O . VAL A 1 212 ? -6.224 14.570 -19.646 1.00 78.56 212 VAL A O 1
ATOM 1666 N N . PRO A 1 213 ? -5.959 16.793 -19.789 1.00 84.12 213 PRO A N 1
ATOM 1667 C CA . PRO A 1 213 ? -4.689 16.692 -20.498 1.00 84.12 213 PRO A CA 1
ATOM 1668 C C . PRO A 1 213 ? -3.586 16.117 -19.595 1.00 84.12 213 PRO A C 1
ATOM 1670 O O . PRO A 1 213 ? -3.581 16.328 -18.383 1.00 84.12 213 PRO A O 1
ATOM 1673 N N . ARG A 1 214 ? -2.589 15.433 -20.182 1.00 83.06 214 ARG A N 1
ATOM 1674 C CA . ARG A 1 214 ? -1.519 14.736 -19.430 1.00 83.06 214 ARG A CA 1
ATOM 1675 C C . ARG A 1 214 ? -0.771 15.638 -18.438 1.00 83.06 214 ARG A C 1
ATOM 1677 O O . ARG A 1 214 ? -0.397 15.181 -17.360 1.00 83.06 214 ARG A O 1
ATOM 1684 N N . TRP A 1 215 ? -0.571 16.917 -18.762 1.00 86.12 215 TRP A N 1
ATOM 1685 C CA . TRP A 1 215 ? 0.116 17.858 -17.871 1.00 86.12 215 TRP A CA 1
ATOM 1686 C C . TRP A 1 215 ? -0.651 18.117 -16.564 1.00 86.12 215 TRP A C 1
ATOM 1688 O O . TRP A 1 215 ? -0.019 18.375 -15.541 1.00 86.12 215 TRP A O 1
ATOM 1698 N N . ALA A 1 216 ? -1.981 17.966 -16.549 1.00 86.25 216 ALA A N 1
ATOM 1699 C CA . ALA A 1 216 ? -2.794 18.152 -15.346 1.00 86.25 216 ALA A CA 1
ATOM 1700 C C . ALA A 1 216 ? -2.497 17.097 -14.262 1.00 86.25 216 ALA A C 1
ATOM 1702 O O . ALA A 1 216 ? -2.726 17.339 -13.080 1.00 86.25 216 ALA A O 1
ATOM 1703 N N . TYR A 1 217 ? -1.913 15.952 -14.638 1.00 85.31 217 TYR A N 1
ATOM 1704 C CA . TYR A 1 217 ? -1.473 14.909 -13.706 1.00 85.31 217 TYR A CA 1
ATOM 1705 C C . TYR A 1 217 ? -0.060 15.144 -13.146 1.00 85.31 217 TYR A C 1
ATOM 1707 O O . TYR A 1 217 ? 0.397 14.386 -12.285 1.00 85.31 217 TYR A O 1
ATOM 1715 N N . ALA A 1 218 ? 0.654 16.185 -13.595 1.00 87.81 218 ALA A N 1
ATOM 1716 C CA . ALA A 1 218 ? 2.015 16.475 -13.141 1.00 87.81 218 ALA A CA 1
ATOM 1717 C C 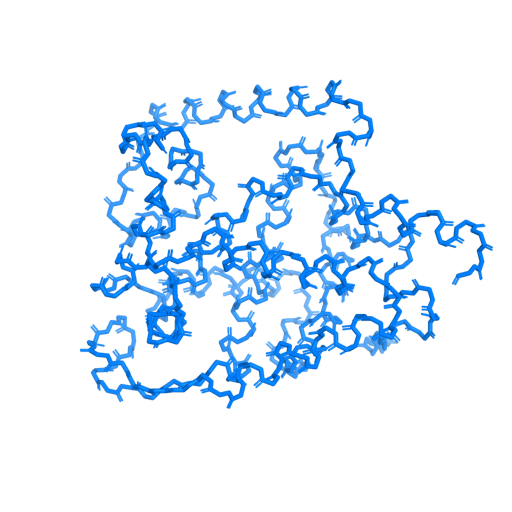. ALA A 1 218 ? 2.137 16.648 -11.611 1.00 87.81 218 ALA A C 1
ATOM 1719 O O . ALA A 1 218 ? 3.075 16.075 -11.052 1.00 87.81 218 ALA A O 1
ATOM 1720 N N . PRO A 1 219 ? 1.211 17.329 -10.900 1.00 88.62 219 PRO A N 1
ATOM 1721 C CA . PRO A 1 219 ? 1.274 17.435 -9.440 1.00 88.62 219 PRO A CA 1
ATOM 1722 C C . PRO A 1 219 ? 1.159 16.077 -8.738 1.00 88.62 219 PRO A C 1
ATOM 1724 O O . PRO A 1 219 ? 1.950 15.772 -7.847 1.00 88.62 219 PRO A O 1
ATOM 1727 N N . THR A 1 220 ? 0.231 15.224 -9.177 1.00 86.81 220 THR A N 1
ATOM 1728 C CA . THR A 1 220 ? 0.035 13.877 -8.620 1.00 86.81 220 THR A CA 1
ATOM 1729 C C . THR A 1 220 ? 1.251 12.987 -8.862 1.00 86.81 220 THR A C 1
ATOM 1731 O O . THR A 1 220 ? 1.693 12.274 -7.958 1.00 86.81 220 THR A O 1
ATOM 1734 N N . ARG A 1 221 ? 1.844 13.062 -10.060 1.00 89.44 221 ARG A N 1
ATOM 1735 C CA . ARG A 1 221 ? 3.096 12.363 -10.383 1.00 89.44 221 ARG A CA 1
ATOM 1736 C C . ARG A 1 221 ? 4.258 12.870 -9.541 1.00 89.44 221 ARG A C 1
ATOM 1738 O O . ARG A 1 221 ? 5.034 12.065 -9.040 1.00 89.44 221 ARG A O 1
ATOM 1745 N N . PHE A 1 222 ? 4.376 14.184 -9.363 1.00 92.12 222 PHE A N 1
ATOM 1746 C CA . PHE A 1 222 ? 5.419 14.785 -8.535 1.00 92.12 222 PHE A CA 1
ATOM 1747 C C . PHE A 1 222 ? 5.306 14.335 -7.075 1.00 92.12 222 PHE A C 1
ATOM 1749 O O . PHE A 1 222 ? 6.297 13.882 -6.503 1.00 92.12 222 PHE A O 1
ATOM 1756 N N . LEU A 1 223 ? 4.096 14.392 -6.506 1.00 92.69 223 LEU A N 1
ATOM 1757 C CA . LEU A 1 223 ? 3.810 13.916 -5.154 1.00 92.69 223 LEU A CA 1
ATOM 1758 C C . LEU A 1 223 ? 4.142 12.427 -5.014 1.00 92.69 223 LEU A C 1
ATOM 1760 O O . LEU A 1 223 ? 4.897 12.056 -4.121 1.00 92.69 223 LEU A O 1
ATOM 1764 N N . THR A 1 224 ? 3.628 11.585 -5.916 1.00 91.75 224 THR A N 1
ATOM 1765 C CA . THR A 1 224 ? 3.853 10.134 -5.857 1.00 91.75 224 THR A CA 1
ATOM 1766 C C . THR A 1 224 ? 5.335 9.812 -5.968 1.00 91.75 224 THR A C 1
ATOM 1768 O O . THR A 1 224 ? 5.858 9.122 -5.104 1.00 91.75 224 THR A O 1
ATOM 1771 N N . ASN A 1 225 ? 6.035 10.372 -6.959 1.00 92.62 225 ASN A N 1
ATOM 1772 C CA . ASN A 1 225 ? 7.468 10.150 -7.136 1.00 92.62 225 ASN A CA 1
ATOM 1773 C C . ASN A 1 225 ? 8.273 10.602 -5.914 1.00 92.62 225 ASN A C 1
ATOM 1775 O O . ASN A 1 225 ? 9.201 9.903 -5.527 1.00 92.62 225 ASN A O 1
ATOM 1779 N N . GLY A 1 226 ? 7.917 11.721 -5.276 1.00 94.44 226 GLY A N 1
ATOM 1780 C CA . GLY A 1 226 ? 8.578 12.160 -4.044 1.00 94.44 226 GLY A CA 1
ATOM 1781 C C . GLY A 1 226 ? 8.338 11.232 -2.851 1.00 94.44 226 GLY A C 1
ATOM 1782 O O . GLY A 1 226 ? 9.209 11.102 -1.996 1.00 94.44 226 GLY A O 1
ATOM 1783 N N . LEU A 1 227 ? 7.192 10.545 -2.815 1.00 95.25 227 LEU A N 1
ATOM 1784 C CA . LEU A 1 227 ? 6.842 9.565 -1.783 1.00 95.25 227 LEU A CA 1
ATOM 1785 C C . LEU A 1 227 ? 7.510 8.193 -1.982 1.00 95.25 227 LEU A C 1
ATOM 1787 O O . LEU A 1 227 ? 7.529 7.384 -1.047 1.00 95.25 227 LEU A O 1
ATOM 1791 N N . LEU A 1 228 ? 8.028 7.898 -3.178 1.00 95.06 228 LEU A N 1
ATOM 1792 C CA . LEU A 1 228 ? 8.654 6.610 -3.474 1.00 95.06 228 LEU A CA 1
ATOM 1793 C C . LEU A 1 228 ? 10.026 6.465 -2.788 1.00 95.06 228 LEU A C 1
ATOM 1795 O O . LEU A 1 228 ? 10.822 7.414 -2.768 1.00 95.06 228 LEU A O 1
ATOM 1799 N N . PRO A 1 229 ? 10.371 5.253 -2.312 1.00 94.69 229 PRO A N 1
ATOM 1800 C CA . PRO A 1 229 ? 11.736 4.924 -1.908 1.00 94.69 229 PRO A CA 1
ATOM 1801 C C . PRO A 1 229 ? 12.762 5.273 -2.997 1.00 94.69 229 PRO A C 1
ATOM 1803 O O . PRO A 1 229 ? 12.464 5.239 -4.195 1.00 94.69 229 PRO A O 1
ATOM 1806 N N . ALA A 1 230 ? 13.982 5.634 -2.590 1.00 92.50 230 ALA A N 1
ATOM 1807 C CA . ALA A 1 230 ? 15.038 6.041 -3.521 1.00 92.50 230 ALA A CA 1
ATOM 1808 C C . ALA A 1 230 ? 15.380 4.936 -4.536 1.00 92.50 230 ALA A C 1
ATOM 1810 O O . ALA A 1 230 ? 15.532 5.226 -5.721 1.00 92.50 230 ALA A O 1
ATOM 1811 N N . ASP A 1 231 ? 15.422 3.676 -4.102 1.00 92.44 231 ASP A N 1
ATOM 1812 C CA . ASP A 1 231 ? 15.699 2.521 -4.967 1.00 92.44 231 ASP A CA 1
ATOM 1813 C C . ASP A 1 231 ? 14.661 2.367 -6.072 1.00 92.44 231 ASP A C 1
ATOM 1815 O O . ASP A 1 231 ? 15.007 2.221 -7.243 1.00 92.44 231 ASP A O 1
ATOM 1819 N N . LEU A 1 232 ? 13.381 2.517 -5.725 1.00 92.50 232 LEU A N 1
ATOM 1820 C CA . LEU A 1 232 ? 12.298 2.413 -6.694 1.00 92.50 232 LEU A CA 1
ATOM 1821 C C . LEU A 1 232 ? 12.340 3.549 -7.720 1.00 92.50 232 LEU A C 1
ATOM 1823 O O . LEU A 1 232 ? 12.170 3.313 -8.914 1.00 92.50 232 LEU A O 1
ATOM 1827 N N . ARG A 1 233 ? 12.629 4.781 -7.274 1.00 92.56 233 ARG A N 1
ATOM 1828 C CA . ARG A 1 233 ? 12.837 5.921 -8.182 1.00 92.56 233 ARG A CA 1
ATOM 1829 C C . ARG A 1 233 ? 13.972 5.655 -9.166 1.00 92.56 233 ARG A C 1
ATOM 1831 O O . ARG A 1 233 ? 13.805 5.926 -10.354 1.00 92.56 233 ARG A O 1
ATOM 1838 N N . ARG A 1 234 ? 15.091 5.092 -8.693 1.00 90.94 234 ARG A N 1
ATOM 1839 C CA . ARG A 1 234 ? 16.229 4.715 -9.545 1.00 90.94 234 ARG A CA 1
ATOM 1840 C C . ARG A 1 234 ? 15.839 3.648 -10.567 1.00 90.94 234 ARG A C 1
ATOM 1842 O O . ARG A 1 234 ? 16.079 3.861 -11.750 1.00 90.94 234 ARG A O 1
ATOM 1849 N N . LYS A 1 235 ? 15.159 2.572 -10.151 1.00 91.19 235 LYS A N 1
ATOM 1850 C CA . LYS A 1 235 ? 14.659 1.507 -11.051 1.00 91.19 235 LYS A CA 1
ATOM 1851 C C . LYS A 1 235 ? 13.680 2.033 -12.109 1.00 91.19 235 LYS A C 1
ATOM 1853 O O . LYS A 1 235 ? 13.667 1.575 -13.253 1.00 91.19 235 LYS A O 1
ATOM 1858 N N . LEU A 1 236 ? 12.890 3.043 -11.758 1.00 87.75 236 LEU A N 1
ATOM 1859 C CA . LEU A 1 236 ? 12.003 3.730 -12.695 1.00 87.75 236 LEU A CA 1
ATOM 1860 C C . LEU A 1 236 ? 12.736 4.652 -13.680 1.00 87.75 236 LEU A C 1
ATOM 1862 O O . LEU A 1 236 ? 12.145 5.030 -14.690 1.00 87.75 236 LEU A O 1
ATOM 1866 N N . GLY A 1 237 ? 14.003 4.987 -13.427 1.00 86.56 237 GLY A N 1
ATOM 1867 C CA . GLY A 1 237 ? 14.760 5.978 -14.193 1.00 86.56 237 GLY A CA 1
ATOM 1868 C C . GLY A 1 237 ? 14.435 7.424 -13.801 1.00 86.56 237 GLY A C 1
ATOM 1869 O O . GLY A 1 237 ? 14.794 8.360 -14.513 1.00 86.56 237 GLY A O 1
ATOM 1870 N N . PHE A 1 238 ? 13.752 7.643 -12.672 1.00 86.44 238 PHE A N 1
ATOM 1871 C CA . PHE A 1 238 ? 13.438 8.984 -12.190 1.00 86.44 238 PHE A CA 1
ATOM 1872 C C . PHE A 1 238 ? 14.608 9.568 -11.401 1.00 86.44 238 PHE A C 1
ATOM 1874 O O . PHE A 1 238 ? 14.834 9.233 -10.238 1.00 86.44 238 PHE A O 1
ATOM 1881 N N . GLN A 1 239 ? 15.307 10.522 -12.011 1.00 85.62 239 GLN A N 1
ATOM 1882 C CA . GLN A 1 239 ? 16.300 11.329 -11.311 1.00 85.62 239 GLN A CA 1
ATOM 1883 C C . GLN A 1 239 ? 15.616 12.305 -10.345 1.00 85.62 239 GLN A C 1
ATOM 1885 O O . GLN A 1 239 ? 14.747 13.100 -10.727 1.00 85.62 239 GLN A O 1
ATOM 1890 N N . TRP A 1 240 ? 16.012 12.251 -9.074 1.00 92.38 240 TRP A N 1
ATOM 1891 C CA . TRP A 1 240 ? 15.467 13.106 -8.026 1.00 92.38 240 TRP A CA 1
ATOM 1892 C C . TRP A 1 240 ? 16.500 14.130 -7.565 1.00 92.38 240 TRP A C 1
ATOM 1894 O O . TRP A 1 240 ? 17.396 13.822 -6.784 1.00 92.38 240 TRP A O 1
ATOM 1904 N N . SER A 1 241 ? 16.388 15.355 -8.078 1.00 93.44 241 SER A N 1
ATOM 1905 C CA . SER A 1 241 ? 17.339 16.422 -7.767 1.00 93.44 241 SER A CA 1
ATOM 1906 C C . SER A 1 241 ? 17.084 17.060 -6.391 1.00 93.44 241 SER A C 1
ATOM 1908 O O . SER A 1 241 ? 15.945 17.065 -5.908 1.00 93.44 241 SER A O 1
ATOM 1910 N N . PRO A 1 242 ? 18.098 17.706 -5.781 1.00 94.19 242 PRO A N 1
ATOM 1911 C CA . PRO A 1 242 ? 17.925 18.453 -4.531 1.00 94.19 242 PRO A CA 1
ATOM 1912 C C . PRO A 1 242 ? 16.852 19.552 -4.606 1.00 94.19 242 PRO A C 1
ATOM 1914 O O . PRO A 1 242 ? 16.199 19.854 -3.608 1.00 94.19 242 PRO A O 1
ATOM 1917 N N . PHE A 1 243 ? 16.634 20.142 -5.786 1.00 94.81 243 PHE A N 1
ATOM 1918 C CA . PHE A 1 243 ? 15.574 21.130 -6.000 1.00 94.81 243 PHE A CA 1
ATOM 1919 C C . PHE A 1 243 ? 14.177 20.503 -5.887 1.00 94.81 243 PHE A C 1
ATOM 1921 O O . PHE A 1 243 ? 13.325 21.025 -5.166 1.00 94.81 243 PHE A O 1
ATOM 1928 N N . ARG A 1 244 ? 13.963 19.340 -6.522 1.00 94.75 244 ARG A N 1
ATOM 1929 C CA . ARG A 1 244 ? 12.712 18.574 -6.392 1.00 94.75 244 ARG A CA 1
ATOM 1930 C C . ARG A 1 244 ? 12.471 18.155 -4.946 1.00 94.75 244 ARG A C 1
ATOM 1932 O O . ARG A 1 244 ? 11.356 18.293 -4.460 1.00 94.75 244 ARG A O 1
ATOM 1939 N N . GLU A 1 245 ? 13.520 17.748 -4.236 1.00 95.38 245 GLU A N 1
ATOM 1940 C CA . GLU A 1 245 ? 13.447 17.403 -2.814 1.00 95.38 245 GLU A CA 1
ATOM 1941 C C . GLU A 1 245 ? 13.003 18.587 -1.936 1.00 95.38 245 GLU A C 1
ATOM 1943 O O . GLU A 1 245 ? 12.175 18.429 -1.040 1.00 95.38 245 GLU A O 1
ATOM 1948 N N . ARG A 1 246 ? 13.515 19.799 -2.186 1.00 96.44 246 ARG A N 1
ATOM 1949 C CA . ARG A 1 246 ? 13.075 21.008 -1.462 1.00 96.44 246 ARG A CA 1
ATOM 1950 C C . ARG A 1 246 ? 11.614 21.344 -1.762 1.00 96.44 246 ARG A C 1
ATOM 1952 O O . ARG A 1 246 ? 10.848 21.575 -0.827 1.00 96.44 246 ARG A O 1
ATOM 1959 N N . GLY A 1 247 ? 11.223 21.325 -3.038 1.00 96.75 247 GLY A N 1
ATOM 1960 C CA . GLY A 1 247 ? 9.838 21.568 -3.455 1.00 96.75 247 GLY A CA 1
ATOM 1961 C C . GLY A 1 247 ? 8.863 20.542 -2.873 1.00 96.75 247 GLY A C 1
ATOM 1962 O O . GLY A 1 247 ? 7.800 20.903 -2.377 1.00 96.75 247 GLY A O 1
ATOM 1963 N N . PHE A 1 248 ? 9.258 19.271 -2.838 1.00 96.62 248 PHE A N 1
ATOM 1964 C CA . PHE A 1 248 ? 8.479 18.193 -2.237 1.00 96.62 248 PHE A CA 1
ATOM 1965 C C . PHE A 1 248 ? 8.312 18.368 -0.726 1.00 96.62 248 PHE A C 1
ATOM 1967 O O . PHE A 1 248 ? 7.195 18.277 -0.219 1.00 96.62 248 PHE A O 1
ATOM 1974 N N . ARG A 1 249 ? 9.383 18.711 0.002 1.00 96.56 249 ARG A N 1
ATOM 1975 C CA . ARG A 1 249 ? 9.290 19.014 1.439 1.00 96.56 249 ARG A CA 1
ATOM 1976 C C . ARG A 1 249 ? 8.384 20.211 1.726 1.00 96.56 249 ARG A C 1
ATOM 1978 O O . ARG A 1 249 ? 7.648 20.181 2.711 1.00 96.56 249 ARG A O 1
ATOM 1985 N N . LEU A 1 250 ? 8.403 21.243 0.879 1.00 97.12 250 LEU A N 1
ATOM 1986 C CA . LEU A 1 250 ? 7.467 22.365 0.985 1.00 97.12 250 LEU A CA 1
ATOM 1987 C C . LEU A 1 250 ? 6.021 21.909 0.745 1.00 97.12 250 LEU A C 1
ATOM 1989 O O . LEU A 1 250 ? 5.160 22.188 1.576 1.00 97.12 250 LEU A O 1
ATOM 1993 N N . LEU A 1 251 ? 5.767 21.154 -0.327 1.00 96.38 251 LEU A N 1
ATOM 1994 C CA . LEU A 1 251 ? 4.448 20.591 -0.624 1.00 96.38 251 LEU A CA 1
ATOM 1995 C C . LEU A 1 251 ? 3.914 19.756 0.548 1.00 96.38 251 LEU A C 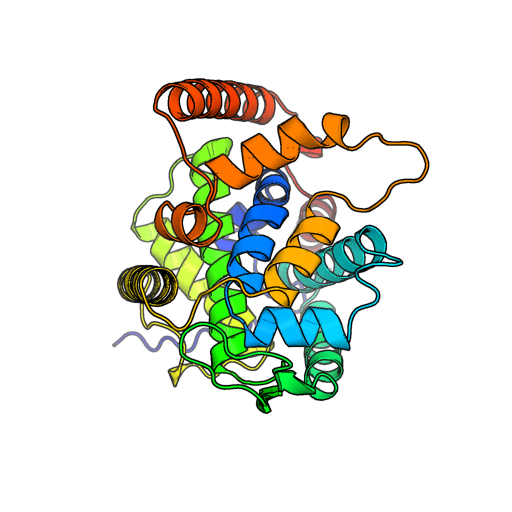1
ATOM 1997 O O . LEU A 1 251 ? 2.779 19.954 0.968 1.00 96.38 251 LEU A O 1
ATOM 2001 N N . LEU A 1 252 ? 4.732 18.878 1.133 1.00 96.44 252 LEU A N 1
ATOM 2002 C CA . LEU A 1 252 ? 4.340 18.081 2.299 1.00 96.44 252 LEU A CA 1
ATOM 2003 C C . LEU A 1 252 ? 4.012 18.944 3.522 1.00 96.44 252 LEU A C 1
ATOM 2005 O O . LEU A 1 252 ? 3.053 18.645 4.231 1.00 96.44 252 LEU A O 1
ATOM 2009 N N . ARG A 1 253 ? 4.763 20.026 3.773 1.00 96.44 253 ARG A N 1
ATOM 2010 C CA . ARG A 1 253 ? 4.450 20.975 4.857 1.00 96.44 253 ARG A CA 1
ATOM 2011 C C . ARG A 1 253 ? 3.100 21.651 4.632 1.00 96.44 253 ARG A C 1
ATOM 2013 O O . ARG A 1 253 ? 2.315 21.734 5.574 1.00 96.44 253 ARG A O 1
ATOM 2020 N N . LEU A 1 254 ? 2.817 22.079 3.401 1.00 96.19 254 LEU A N 1
ATOM 2021 C CA . LEU A 1 254 ? 1.537 22.688 3.029 1.00 96.19 254 LEU A CA 1
ATOM 2022 C C . LEU A 1 254 ? 0.381 21.689 3.160 1.00 96.19 254 LEU A C 1
ATOM 2024 O O . LEU A 1 254 ? -0.630 22.009 3.779 1.00 96.19 254 LEU A O 1
ATOM 2028 N N . LEU A 1 255 ? 0.548 20.460 2.661 1.00 95.50 255 LEU A N 1
ATOM 2029 C CA . LEU A 1 255 ? -0.450 19.394 2.791 1.00 95.50 255 LEU A CA 1
ATOM 2030 C C . LEU A 1 255 ? -0.711 19.039 4.257 1.00 95.50 255 LEU A C 1
ATOM 2032 O O . LEU A 1 255 ? -1.864 18.929 4.660 1.00 95.50 255 LEU A O 1
ATOM 2036 N N . LYS A 1 256 ? 0.339 18.915 5.077 1.00 96.06 256 LYS A N 1
ATOM 2037 C CA . LYS A 1 256 ? 0.219 18.675 6.521 1.00 96.06 256 LYS A CA 1
ATOM 2038 C C . LYS A 1 256 ? -0.525 19.809 7.220 1.00 96.06 256 LYS A C 1
ATOM 2040 O O . LYS A 1 256 ? -1.371 19.553 8.074 1.00 96.06 256 LYS A O 1
ATOM 2045 N N . PHE A 1 257 ? -0.217 21.057 6.874 1.00 96.19 257 PHE A N 1
ATOM 2046 C CA . PHE A 1 257 ? -0.896 22.225 7.426 1.00 96.19 257 PHE A CA 1
ATOM 2047 C C . PHE A 1 257 ? -2.382 22.245 7.041 1.00 96.19 257 PHE A C 1
ATOM 2049 O O . PHE A 1 257 ? -3.238 22.310 7.922 1.00 96.19 257 PHE A O 1
ATOM 2056 N N . ALA A 1 258 ? -2.697 22.075 5.755 1.00 94.62 258 ALA A N 1
ATOM 2057 C CA . ALA A 1 258 ? -4.070 21.992 5.261 1.00 94.62 258 ALA A CA 1
ATOM 2058 C C . ALA A 1 258 ? -4.848 20.832 5.906 1.00 94.62 258 ALA A C 1
ATOM 2060 O O . ALA A 1 258 ? -5.992 21.000 6.331 1.00 94.62 258 ALA A O 1
ATOM 2061 N N . TYR A 1 259 ? -4.214 19.664 6.055 1.00 94.88 259 TYR A N 1
ATOM 2062 C CA . TYR A 1 259 ? -4.821 18.508 6.709 1.00 94.88 259 TYR A CA 1
ATOM 2063 C C . TYR A 1 259 ? -5.113 18.780 8.189 1.00 94.88 259 TYR A C 1
ATOM 2065 O O . TYR A 1 259 ? -6.200 18.465 8.664 1.00 94.88 259 TYR A O 1
ATOM 2073 N N . ARG A 1 260 ? -4.193 19.424 8.920 1.00 93.19 260 ARG A N 1
ATOM 2074 C CA . ARG A 1 260 ? -4.397 19.801 10.332 1.00 93.19 260 ARG A CA 1
ATOM 2075 C C . ARG A 1 260 ? -5.556 20.773 10.533 1.00 93.19 260 ARG A C 1
ATOM 2077 O O . ARG A 1 260 ? -6.277 20.632 11.516 1.00 93.19 260 ARG A O 1
ATOM 2084 N N . LEU A 1 261 ? -5.739 21.718 9.612 1.00 94.12 261 LEU A N 1
ATOM 2085 C CA . LEU A 1 261 ? -6.859 22.663 9.636 1.00 94.12 261 LEU A CA 1
ATOM 2086 C C . LEU A 1 261 ? -8.183 22.042 9.173 1.00 94.12 261 LEU A C 1
ATOM 2088 O O . LEU A 1 261 ? -9.247 22.616 9.396 1.00 94.12 261 LEU A O 1
ATOM 2092 N N . SER A 1 262 ? -8.143 20.866 8.544 1.00 92.25 262 SER A N 1
ATOM 2093 C CA . SER A 1 262 ? -9.346 20.225 8.029 1.00 92.25 262 SER A CA 1
ATOM 2094 C C . SER A 1 262 ? -10.247 19.729 9.173 1.00 92.25 262 SER A C 1
ATOM 2096 O O . SER A 1 262 ? -9.775 19.070 10.114 1.00 92.25 262 SER A O 1
ATOM 2098 N N . PRO A 1 263 ? -11.568 19.970 9.102 1.00 92.31 263 PRO A N 1
ATOM 2099 C CA . PRO A 1 263 ? -12.500 19.487 10.110 1.00 92.31 263 PRO A CA 1
ATOM 2100 C C . PRO A 1 263 ? -12.490 17.948 10.182 1.00 92.31 263 PRO A C 1
ATOM 2102 O O . PRO A 1 263 ? -12.240 17.280 9.171 1.00 92.31 263 PRO A O 1
ATOM 2105 N N . PRO A 1 264 ? -12.815 17.341 11.342 1.00 86.56 264 PRO A N 1
ATOM 2106 C CA . PRO A 1 264 ? -12.834 15.882 11.506 1.00 86.56 264 PRO A CA 1
ATOM 2107 C C . PRO A 1 264 ? -13.693 15.139 10.469 1.00 86.56 264 PRO A C 1
ATOM 2109 O O . PRO A 1 264 ? -13.403 13.995 10.126 1.00 86.56 264 PRO A O 1
ATOM 2112 N N . LEU A 1 265 ? -14.732 15.794 9.934 1.00 88.56 265 LEU A N 1
ATOM 2113 C CA . LEU A 1 265 ? -15.590 15.244 8.881 1.00 88.56 265 LEU A CA 1
ATOM 2114 C C . LEU A 1 265 ? -14.867 15.032 7.540 1.00 88.56 265 LEU A C 1
ATOM 2116 O O . LEU A 1 265 ? -15.311 14.199 6.756 1.00 88.56 265 LEU A O 1
ATOM 2120 N N . LEU A 1 266 ? -13.786 15.763 7.268 1.00 88.12 266 LEU A N 1
ATOM 2121 C CA . LEU A 1 266 ? -12.960 15.583 6.069 1.00 88.12 266 LEU A CA 1
ATOM 2122 C C . LEU A 1 266 ? -11.718 14.731 6.353 1.00 88.12 266 LEU A C 1
ATOM 2124 O O . LEU A 1 266 ? -11.254 14.005 5.475 1.00 88.12 266 LEU A O 1
ATOM 2128 N N . ARG A 1 267 ? -11.211 14.774 7.592 1.00 92.25 267 ARG A N 1
ATOM 2129 C CA . ARG A 1 267 ? -10.073 13.951 8.023 1.00 92.25 267 ARG A CA 1
ATOM 2130 C C . ARG A 1 267 ? -10.421 12.479 8.178 1.00 92.25 267 ARG A C 1
ATOM 2132 O O . ARG A 1 267 ? -9.606 11.635 7.848 1.00 92.25 267 ARG A O 1
ATOM 2139 N N . HIS A 1 268 ? -11.610 12.142 8.672 1.00 94.44 268 HIS A N 1
ATOM 2140 C CA . HIS A 1 268 ? -11.972 10.741 8.876 1.00 94.44 268 HIS A CA 1
ATOM 2141 C C . HIS A 1 268 ? -12.838 10.201 7.738 1.00 94.44 268 HIS A C 1
ATOM 2143 O O . HIS A 1 268 ? -13.892 10.758 7.398 1.00 94.44 268 HIS A O 1
ATOM 2149 N N . LEU A 1 269 ? -12.430 9.054 7.198 1.00 93.56 269 LEU A N 1
ATOM 2150 C CA . LEU A 1 269 ? -13.148 8.363 6.136 1.00 93.56 269 LEU A CA 1
ATOM 2151 C C . LEU A 1 269 ? -14.613 8.090 6.538 1.00 93.56 269 LEU A C 1
ATOM 2153 O O . LEU A 1 269 ? -14.898 7.790 7.705 1.00 93.56 269 LEU A O 1
ATOM 2157 N N . PRO A 1 270 ? -15.576 8.199 5.602 1.00 92.44 270 PRO A N 1
ATOM 2158 C CA . PRO A 1 270 ? -16.989 7.937 5.884 1.00 92.44 270 PRO A CA 1
ATOM 2159 C C . PRO A 1 270 ? -17.244 6.563 6.518 1.00 92.44 270 PRO A C 1
ATOM 2161 O O . PRO A 1 270 ? -18.078 6.450 7.414 1.00 92.44 270 PRO A O 1
ATOM 2164 N N . GLN A 1 271 ? -16.505 5.539 6.092 1.00 93.44 271 GLN A N 1
ATOM 2165 C CA . GLN A 1 271 ? -16.582 4.161 6.577 1.00 93.44 271 GLN A CA 1
ATOM 2166 C C . GLN A 1 271 ? -16.182 4.085 8.051 1.00 93.44 271 GLN A C 1
ATOM 2168 O O . GLN A 1 271 ? -16.952 3.576 8.859 1.00 93.44 271 GLN A O 1
ATOM 2173 N N . ALA A 1 272 ? -15.061 4.707 8.425 1.00 93.62 272 ALA A N 1
ATOM 2174 C CA . ALA A 1 272 ? -14.627 4.798 9.817 1.00 93.62 272 ALA A CA 1
ATOM 2175 C C . ALA A 1 272 ? -15.638 5.557 10.693 1.00 93.62 272 ALA A C 1
ATOM 2177 O O . ALA A 1 272 ? -15.904 5.166 11.825 1.00 93.62 272 ALA A O 1
ATOM 2178 N N . ARG A 1 273 ? -16.272 6.617 10.170 1.00 93.38 273 ARG A N 1
ATOM 2179 C CA . ARG A 1 273 ? -17.329 7.350 10.894 1.00 93.38 273 ARG A CA 1
ATOM 2180 C C . ARG A 1 273 ? -18.613 6.535 11.066 1.00 93.38 273 ARG A C 1
ATOM 2182 O O . ARG A 1 273 ? -19.235 6.600 12.124 1.00 93.38 273 ARG A O 1
ATOM 2189 N N . ARG A 1 274 ? -19.034 5.785 10.041 1.00 92.88 274 ARG A N 1
ATOM 2190 C CA . ARG A 1 274 ? -20.177 4.855 10.127 1.00 92.88 274 ARG A CA 1
ATOM 2191 C C . ARG A 1 274 ? -19.894 3.756 11.148 1.00 92.88 274 ARG A C 1
ATOM 2193 O O . ARG A 1 274 ? -20.714 3.531 12.029 1.00 92.88 274 ARG A O 1
ATOM 2200 N N . ALA A 1 275 ? -18.704 3.174 11.088 1.00 93.75 275 ALA A N 1
ATOM 2201 C CA . ALA A 1 275 ? -18.253 2.171 12.031 1.00 93.75 275 ALA A CA 1
ATOM 2202 C C . ALA A 1 275 ? -18.179 2.732 13.463 1.00 93.75 275 ALA A C 1
ATOM 2204 O O . ALA A 1 275 ? -18.673 2.102 14.385 1.00 93.75 275 ALA A O 1
ATOM 2205 N N . ALA A 1 276 ? -17.673 3.952 13.673 1.00 93.19 276 ALA A N 1
ATOM 2206 C CA . ALA A 1 276 ? -17.651 4.578 15.000 1.00 93.19 276 ALA A CA 1
ATOM 2207 C C . ALA A 1 276 ? -19.054 4.704 15.622 1.00 93.19 276 ALA A C 1
ATOM 2209 O O . ALA A 1 276 ? -19.206 4.534 16.828 1.00 93.19 276 ALA A O 1
ATOM 2210 N N . ARG A 1 277 ? -20.081 4.997 14.810 1.00 93.19 277 ARG A N 1
ATOM 2211 C CA . ARG A 1 277 ? -21.481 5.012 15.269 1.00 93.19 277 ARG A CA 1
ATOM 2212 C C . ARG A 1 277 ? -21.967 3.614 15.644 1.00 93.19 277 ARG A C 1
ATOM 2214 O O . ARG A 1 277 ? -22.572 3.469 16.695 1.00 93.19 277 ARG A O 1
ATOM 2221 N N . ARG A 1 278 ? -21.633 2.605 14.835 1.00 94.19 278 ARG A N 1
ATOM 2222 C CA . ARG A 1 278 ? -21.914 1.190 15.116 1.00 94.19 278 ARG A CA 1
ATOM 2223 C C . ARG A 1 278 ? -21.347 0.770 16.484 1.00 94.19 278 ARG A C 1
ATOM 2225 O O . ARG A 1 278 ? -22.098 0.398 17.376 1.00 94.19 278 ARG A O 1
ATOM 2232 N N . TRP A 1 279 ? -20.052 1.002 16.712 1.00 92.44 279 TRP A N 1
ATOM 2233 C CA . TRP A 1 279 ? -19.389 0.696 17.988 1.00 92.44 279 TRP A CA 1
ATOM 2234 C C . TRP A 1 279 ? -20.000 1.407 19.201 1.00 92.44 279 TRP A C 1
ATOM 2236 O O . TRP A 1 279 ? -20.092 0.801 20.266 1.00 92.44 279 TRP A O 1
ATOM 2246 N N . LYS A 1 280 ? -20.439 2.664 19.047 1.00 91.06 280 LYS A N 1
ATOM 2247 C CA . LYS A 1 280 ? -21.119 3.420 20.113 1.00 91.06 280 LYS A CA 1
ATOM 2248 C C . LYS A 1 280 ? -22.513 2.884 20.435 1.00 91.06 280 LYS A C 1
ATOM 2250 O O . LYS A 1 280 ? -22.914 2.924 21.589 1.00 91.06 280 LYS A O 1
ATOM 2255 N N . ASN A 1 281 ? -23.236 2.414 19.423 1.00 89.94 281 ASN A N 1
ATOM 2256 C CA . ASN A 1 281 ? -24.626 1.988 19.558 1.00 89.94 281 ASN A CA 1
ATOM 2257 C C . ASN A 1 281 ? -24.768 0.519 19.989 1.00 89.94 281 ASN A C 1
ATOM 2259 O O . ASN A 1 281 ? -25.878 0.089 20.279 1.00 89.94 281 ASN A O 1
ATOM 2263 N N . GLY A 1 282 ? -23.680 -0.261 20.007 1.00 78.44 282 GLY A N 1
ATOM 2264 C CA . GLY A 1 282 ? -23.701 -1.681 20.392 1.00 78.44 282 GLY A CA 1
ATOM 2265 C C . GLY A 1 282 ? -24.328 -2.627 19.357 1.00 78.44 282 GLY A C 1
ATOM 2266 O O . GLY A 1 282 ? -24.363 -3.830 19.585 1.00 78.44 282 GLY A O 1
ATOM 2267 N N . THR A 1 283 ? -24.791 -2.086 18.232 1.00 58.34 283 THR A N 1
ATOM 2268 C CA . THR A 1 283 ? -25.211 -2.796 17.009 1.00 58.34 283 THR A CA 1
ATOM 2269 C C . THR A 1 283 ? -24.008 -3.160 16.157 1.00 58.34 283 THR A C 1
ATOM 2271 O O . THR A 1 283 ? -24.061 -4.121 15.368 1.00 58.34 283 THR A O 1
#

Radius of gyration: 18.78 Å; chains: 1; bounding box: 43×41×48 Å

pLDDT: mean 90.11, std 11.33, range [25.03, 98.56]

Secondary structure (DSSP, 8-state):
-----------TT-SS-TTSHHHHHHTBGGGGGGHHHHHHHHTTSHHHHHHHHHH--TTT-HHHHHHHHHHHHHHHHHS-HHHHHHHHHHHHHHHTT-EEE-SS-BTTB-TT-EEETT-HHHHHHHHHHHHHHHHHHHHHHT----HHHHHHHHHHHHHHHHHTT--GGGS-SSHHHHHHHHHHHHHSTT----HHHHHHHHHHH----TT--GGGGHHHHHHHHHHS-HHHHHHHT----HHHHHHHHHHHHHHHHHHHHS-HHHHB-HHHHHHHHHHHHT-

Sequence (283 aa):
MIHTNAPLSPDPRGLYPPDSLTWRINRESALLLGGLRALTMQIAHPLVAQGVYDHSHFREEPLGRLLRTLVRMLTIGFGTRAEAIQAAAMVRAVHGRVQGRLGEAVGAYPLHHPYRADDPQLMCWVYATLIDSSIVMYELLVRPLSPGDKEAYFQESKCWAQLLGVPETLLPPDYSAFRTYVQEMLAGEQTGFGTVGRDVMDSVFFPGLRFVPRWAYAPTRFLTNGLLPADLRRKLGFQWSPFRERGFRLLLRLLKFAYRLSPPLLRHLPQARRAARRWKNGT

Foldseek 3Di:
DDPLPPDQPPAQLASDDCPALLLVLVQFPLLVLLLLLLVLQLLLQVLSLVLCLPQPPLQVCVPVVSVLVVVLVLCLSQNGHVSNLVSLVVLLVSQQVRKFFACQDAFPRHGRHIHGSLPLLSLLSSLLSSLVSSQLSCCLAPHHDDQVSSFRNLSSSVNVSVSNPRDPVNHQPTSVSSVVVSVCCLQHRSGADDPSSVVSSCCNLCVPDPPQDSVNSVVSVLQSLLSHDPSSCVRVVNDDDPVSNVVNSVVSVVNNVVLVPDDPVNGGDPSSVVSVVCSVVVD